Protein AF-A0A7X5L625-F1 (afdb_monomer)

pLDDT: mean 70.76, std 24.39, range [25.53, 98.31]

Sequence (218 aa):
MNIEIVLAYEHTQEINALFSEYTNMLITNDSSFQNYLDIQHYEEEINHLEEKYGMPSGRLYLAYYNGEIAGCIGLKNMDKKNCEMKRLYVRPQFRGKNIGKLLIQKIITDAKEIGYSYMLLDTLPFLEKAIHIYKQFGFYTIDCYNNSPMSTSRDKRLLVSEKNNSRLFSAESPVYSYIPVEVHDFFYKGMHQVIKRGIIPAFYNGPQACEGGYSGFL

Structure (mmCIF, N/CA/C/O backbone):
data_AF-A0A7X5L625-F1
#
_entry.id   AF-A0A7X5L625-F1
#
loop_
_atom_site.group_PDB
_atom_site.id
_atom_site.type_symbol
_atom_site.label_atom_id
_atom_site.label_alt_id
_atom_site.label_comp_id
_atom_site.label_asym_id
_atom_site.label_entity_id
_atom_site.label_seq_id
_atom_site.pdbx_PDB_ins_code
_atom_site.Cartn_x
_atom_site.Cartn_y
_atom_site.Cartn_z
_atom_site.occupancy
_atom_site.B_iso_or_equiv
_atom_site.auth_seq_id
_atom_site.auth_comp_id
_atom_site.auth_asym_id
_atom_site.auth_atom_id
_atom_site.pdbx_PDB_model_num
ATOM 1 N N . MET A 1 1 ? -18.795 -13.586 8.139 1.00 71.94 1 MET A N 1
ATOM 2 C CA . MET A 1 1 ? -17.882 -12.421 8.180 1.00 71.94 1 MET A CA 1
ATOM 3 C C . MET A 1 1 ? -17.586 -12.063 6.741 1.00 71.94 1 MET A C 1
ATOM 5 O O . MET A 1 1 ? -17.123 -12.944 6.026 1.00 71.94 1 MET A O 1
ATOM 9 N N . ASN A 1 2 ? -17.932 -10.850 6.313 1.00 91.50 2 ASN A N 1
ATOM 10 C CA . ASN A 1 2 ? -17.764 -10.415 4.927 1.00 91.50 2 ASN A CA 1
ATOM 11 C C . ASN A 1 2 ? -16.582 -9.445 4.835 1.00 91.50 2 ASN A C 1
ATOM 13 O O . ASN A 1 2 ? -16.530 -8.485 5.605 1.00 91.50 2 ASN A O 1
ATOM 17 N N . ILE A 1 3 ? -15.640 -9.718 3.933 1.00 96.12 3 ILE A N 1
ATOM 18 C CA . ILE A 1 3 ? -14.553 -8.799 3.591 1.00 96.12 3 ILE A CA 1
ATOM 19 C C . ILE A 1 3 ? -14.726 -8.441 2.126 1.00 96.12 3 ILE A C 1
ATOM 21 O O . ILE A 1 3 ? -14.752 -9.330 1.278 1.00 96.12 3 ILE A O 1
ATOM 25 N N . GLU A 1 4 ? -14.804 -7.150 1.850 1.00 97.50 4 GLU A N 1
ATOM 26 C CA . GLU A 1 4 ? -14.931 -6.615 0.502 1.00 97.50 4 GLU A CA 1
ATOM 27 C C . GLU A 1 4 ? -13.706 -5.763 0.186 1.00 97.50 4 GLU A C 1
ATOM 29 O O . GLU A 1 4 ? -13.220 -5.039 1.054 1.00 97.50 4 GLU A O 1
ATOM 34 N N . ILE A 1 5 ? -13.178 -5.878 -1.033 1.00 97.81 5 ILE A N 1
ATOM 35 C CA . ILE A 1 5 ? -12.054 -5.068 -1.507 1.00 97.81 5 ILE A CA 1
ATOM 36 C C . ILE A 1 5 ? -12.499 -4.340 -2.770 1.00 97.81 5 ILE A C 1
ATOM 38 O O . ILE A 1 5 ? -12.857 -4.989 -3.751 1.00 97.81 5 ILE A O 1
ATOM 42 N N . VAL A 1 6 ? -12.443 -3.010 -2.747 1.00 97.25 6 VAL A N 1
ATOM 43 C CA . VAL A 1 6 ? -12.917 -2.138 -3.835 1.00 97.25 6 VAL A CA 1
ATOM 44 C C . VAL A 1 6 ? -11.856 -1.109 -4.210 1.00 97.25 6 VAL A C 1
ATOM 46 O O . VAL A 1 6 ? -10.997 -0.770 -3.392 1.00 97.25 6 VAL A O 1
ATOM 49 N N . LEU A 1 7 ? -11.898 -0.622 -5.451 1.00 95.62 7 LEU A N 1
ATOM 50 C CA . LEU A 1 7 ? -11.040 0.480 -5.886 1.00 95.62 7 LEU A CA 1
ATOM 51 C C . LEU A 1 7 ? -11.407 1.761 -5.133 1.00 95.62 7 LEU A C 1
ATOM 53 O O . LEU A 1 7 ? -12.580 2.052 -4.928 1.00 95.62 7 LEU A O 1
ATOM 57 N N . ALA A 1 8 ? -10.398 2.530 -4.738 1.00 92.94 8 ALA A N 1
ATOM 58 C CA . ALA A 1 8 ? -10.575 3.686 -3.863 1.00 92.94 8 ALA A CA 1
ATOM 59 C C . ALA A 1 8 ? -10.909 5.003 -4.593 1.00 92.94 8 ALA A C 1
ATOM 61 O O . ALA A 1 8 ? -11.076 6.017 -3.924 1.00 92.94 8 ALA A O 1
ATOM 62 N N . TYR A 1 9 ? -10.957 5.019 -5.931 1.00 87.62 9 TYR A N 1
ATOM 63 C CA . TYR A 1 9 ? -11.000 6.260 -6.726 1.00 87.62 9 TYR A CA 1
ATOM 64 C C . TYR A 1 9 ? -12.262 7.105 -6.475 1.00 87.62 9 TYR A C 1
ATOM 66 O O . TYR A 1 9 ? -12.175 8.321 -6.390 1.00 87.62 9 TYR A O 1
ATOM 74 N N . GLU A 1 10 ? -13.402 6.460 -6.217 1.00 88.75 10 GLU A N 1
ATOM 75 C CA . GLU A 1 10 ? -14.664 7.134 -5.85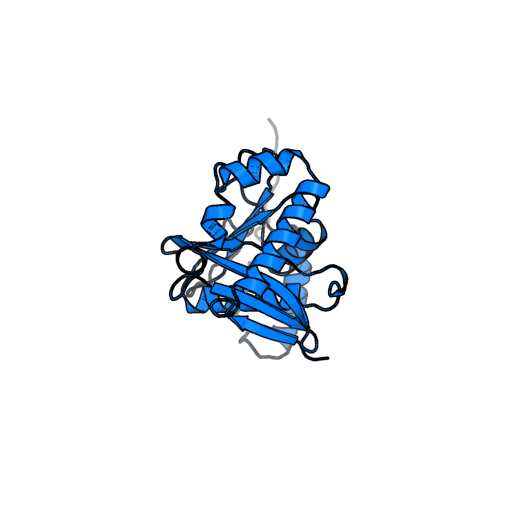8 1.00 88.75 10 GLU A CA 1
ATOM 76 C C . GLU A 1 10 ? -14.821 7.355 -4.337 1.00 88.75 10 GLU A C 1
ATOM 78 O O . GLU A 1 10 ? -15.849 7.837 -3.863 1.00 88.75 10 GLU A O 1
ATOM 83 N N . HIS A 1 11 ? -13.808 6.987 -3.546 1.00 90.69 11 HIS A N 1
ATOM 84 C CA . HIS A 1 11 ? -13.856 6.911 -2.083 1.00 90.69 11 HIS A CA 1
ATOM 85 C C . HIS A 1 11 ? -12.814 7.830 -1.420 1.00 90.69 11 HIS A C 1
ATOM 87 O O . HIS A 1 11 ? -12.173 7.479 -0.424 1.00 90.69 11 HIS A O 1
ATOM 93 N N . THR A 1 12 ? -12.630 9.035 -1.967 1.00 86.12 12 THR A N 1
ATOM 94 C CA . THR A 1 12 ? -11.549 9.963 -1.586 1.00 86.12 12 THR A CA 1
ATOM 95 C C . THR A 1 12 ? -11.566 10.351 -0.102 1.00 86.12 12 THR A C 1
ATOM 97 O O . THR A 1 12 ? -10.523 10.426 0.541 1.00 86.12 12 THR A O 1
ATOM 100 N N . GLN A 1 13 ? -12.743 10.550 0.497 1.00 89.06 13 GLN A N 1
ATOM 101 C CA . GLN A 1 13 ? -12.840 10.893 1.926 1.00 89.06 13 GLN A CA 1
ATOM 102 C C . GLN A 1 13 ? -12.340 9.757 2.829 1.00 89.06 13 GLN A C 1
ATOM 104 O O . GLN A 1 13 ? -11.637 9.976 3.815 1.00 89.06 13 GLN A O 1
ATOM 109 N N . GLU A 1 14 ? -12.687 8.530 2.463 1.00 93.69 14 GLU A N 1
ATOM 110 C CA . GLU A 1 14 ? -12.379 7.311 3.194 1.00 93.69 14 GLU A CA 1
ATOM 111 C C . GLU A 1 14 ? -10.893 6.954 3.126 1.00 93.69 14 GLU A C 1
ATOM 113 O O . GLU A 1 14 ? -10.269 6.652 4.149 1.00 93.69 14 GLU A O 1
ATOM 118 N N . ILE A 1 15 ? -10.298 7.050 1.936 1.00 90.94 15 ILE A N 1
ATOM 119 C CA . ILE A 1 15 ? -8.860 6.836 1.773 1.00 90.94 15 ILE A CA 1
ATOM 120 C C . ILE A 1 15 ? -8.047 7.923 2.487 1.00 90.94 15 ILE A C 1
ATOM 122 O O . ILE A 1 15 ? -7.071 7.593 3.160 1.00 90.94 15 ILE A O 1
ATOM 126 N N . ASN A 1 16 ? -8.491 9.185 2.452 1.00 87.88 16 ASN A N 1
ATOM 127 C CA . ASN A 1 16 ? -7.832 10.288 3.159 1.00 87.88 16 ASN A CA 1
ATOM 128 C C . ASN A 1 16 ? -7.848 10.091 4.675 1.00 87.88 16 ASN A C 1
ATOM 130 O O . ASN A 1 16 ? -6.844 10.360 5.342 1.00 87.88 16 ASN A O 1
ATOM 134 N N . ALA A 1 17 ? -8.947 9.565 5.223 1.00 91.31 17 ALA A N 1
ATOM 135 C CA . ALA A 1 17 ? -9.023 9.205 6.634 1.00 91.31 17 ALA A CA 1
ATOM 136 C C . ALA A 1 17 ? -8.004 8.107 6.985 1.00 91.31 17 ALA A C 1
ATOM 138 O O . ALA A 1 17 ? -7.218 8.274 7.918 1.00 91.31 17 ALA A O 1
ATOM 139 N N . LEU A 1 18 ? -7.947 7.018 6.208 1.00 92.75 18 LEU A N 1
ATOM 140 C CA . LEU A 1 18 ? -6.994 5.928 6.450 1.00 92.75 18 LEU A CA 1
ATOM 141 C C . LEU A 1 18 ? -5.535 6.364 6.298 1.00 92.75 18 LEU A C 1
ATOM 143 O O . LEU A 1 18 ? -4.682 5.950 7.084 1.00 92.75 18 LEU A O 1
ATOM 147 N N . PHE A 1 19 ? -5.246 7.197 5.303 1.00 88.69 19 PHE A N 1
ATOM 148 C CA . PHE A 1 19 ? -3.923 7.766 5.086 1.00 88.69 19 PHE A CA 1
ATOM 149 C C . PHE A 1 19 ? -3.523 8.631 6.284 1.00 88.69 19 PHE A C 1
ATOM 151 O O . PHE A 1 19 ? -2.450 8.427 6.852 1.00 88.69 19 PHE A O 1
ATOM 158 N N . SER A 1 20 ? -4.404 9.530 6.729 1.00 87.88 20 SER A N 1
ATOM 159 C CA . SER A 1 20 ? -4.162 10.379 7.904 1.00 87.88 20 SER A CA 1
ATOM 160 C C . SER A 1 20 ? -3.919 9.554 9.169 1.00 87.88 20 SER A C 1
ATOM 162 O O . SER A 1 20 ? -2.961 9.804 9.897 1.00 87.88 20 SER A O 1
ATOM 164 N N . GLU A 1 21 ? -4.727 8.519 9.413 1.00 91.25 21 GLU A N 1
ATOM 165 C CA . GLU A 1 21 ? -4.536 7.598 10.540 1.00 91.25 21 GLU A CA 1
ATOM 166 C C . GLU A 1 21 ? -3.195 6.858 10.478 1.00 91.25 21 GLU A C 1
ATOM 168 O O . GLU A 1 21 ? -2.497 6.752 11.489 1.00 91.25 21 GLU A O 1
ATOM 173 N N . TYR A 1 22 ? -2.824 6.348 9.300 1.00 86.88 22 TYR A N 1
ATOM 174 C CA . TYR A 1 22 ? -1.545 5.679 9.082 1.00 86.88 22 TYR A CA 1
ATOM 175 C C . TYR A 1 22 ? -0.377 6.618 9.392 1.00 86.88 22 TYR A C 1
ATOM 177 O O . TYR A 1 22 ? 0.511 6.267 10.163 1.00 86.88 22 TYR A O 1
ATOM 185 N N . THR A 1 23 ? -0.418 7.831 8.853 1.00 83.56 23 THR A N 1
ATOM 186 C CA . THR A 1 23 ? 0.599 8.869 9.037 1.00 83.56 23 THR A CA 1
ATOM 187 C C . THR A 1 23 ? 0.742 9.271 10.504 1.00 83.56 23 THR A C 1
ATOM 189 O O . THR A 1 23 ? 1.849 9.243 11.042 1.00 83.56 23 THR A O 1
ATOM 192 N N . ASN A 1 24 ? -0.371 9.522 11.194 1.00 86.00 24 ASN A N 1
ATOM 193 C CA . ASN A 1 24 ? -0.372 9.819 12.628 1.00 86.00 24 ASN A CA 1
ATOM 194 C C . ASN A 1 24 ? 0.205 8.664 13.455 1.00 86.00 24 ASN A C 1
ATOM 196 O O . ASN A 1 24 ? 0.954 8.891 14.407 1.00 86.00 24 ASN A O 1
ATOM 200 N N . MET A 1 25 ? -0.104 7.418 13.084 1.00 86.81 25 MET A N 1
ATOM 201 C CA . MET A 1 25 ? 0.457 6.234 13.733 1.00 86.81 25 MET A CA 1
ATOM 202 C C . MET A 1 25 ? 1.977 6.161 13.556 1.00 86.81 25 MET A C 1
ATOM 204 O O . MET A 1 25 ? 2.669 5.837 14.519 1.00 86.81 25 MET A O 1
ATOM 208 N N . LEU A 1 26 ? 2.510 6.511 12.385 1.00 82.62 26 LEU A N 1
ATOM 209 C CA . LEU A 1 26 ? 3.957 6.548 12.164 1.00 82.62 26 LEU A CA 1
ATOM 210 C C . LEU A 1 26 ? 4.637 7.658 12.973 1.00 82.62 26 LEU A C 1
ATOM 212 O O . LEU A 1 26 ? 5.584 7.358 13.692 1.00 82.62 26 LEU A O 1
ATOM 216 N N . ILE A 1 27 ? 4.105 8.887 12.943 1.00 82.25 27 ILE A N 1
ATOM 217 C CA . ILE A 1 27 ? 4.636 10.028 13.717 1.00 82.25 27 ILE A CA 1
ATOM 218 C C . ILE A 1 27 ? 4.636 9.726 15.221 1.00 82.25 27 ILE A C 1
ATOM 220 O O . ILE A 1 27 ? 5.591 10.036 15.926 1.00 82.25 27 ILE A O 1
ATOM 224 N N . THR A 1 28 ? 3.572 9.091 15.722 1.00 83.75 28 THR A N 1
ATOM 225 C CA . THR A 1 28 ? 3.457 8.746 17.148 1.00 83.75 28 THR A CA 1
ATOM 226 C C . THR A 1 28 ? 4.509 7.719 17.581 1.00 83.75 28 THR A C 1
ATOM 228 O O . THR A 1 28 ? 4.942 7.740 18.730 1.00 83.75 28 THR A O 1
ATOM 231 N N . ASN A 1 29 ? 4.912 6.808 16.687 1.00 80.44 29 ASN A N 1
ATOM 232 C CA . ASN A 1 29 ? 5.941 5.807 16.987 1.00 80.44 29 ASN A CA 1
ATOM 233 C C . ASN A 1 29 ? 7.363 6.346 16.789 1.00 80.44 29 ASN A C 1
ATOM 235 O O . ASN A 1 29 ? 8.276 5.893 17.476 1.00 80.44 29 ASN A O 1
ATOM 239 N N . ASP A 1 30 ? 7.552 7.291 15.869 1.00 76.31 30 ASP A N 1
ATOM 240 C CA . ASP A 1 30 ? 8.842 7.905 15.583 1.00 76.31 30 ASP A CA 1
ATOM 241 C C . ASP A 1 30 ? 8.645 9.353 15.112 1.00 76.31 30 ASP A C 1
ATOM 243 O O . ASP A 1 30 ? 8.234 9.609 13.979 1.00 76.31 30 ASP A O 1
ATOM 247 N N . SER A 1 31 ? 8.955 10.323 15.975 1.00 71.94 31 SER A N 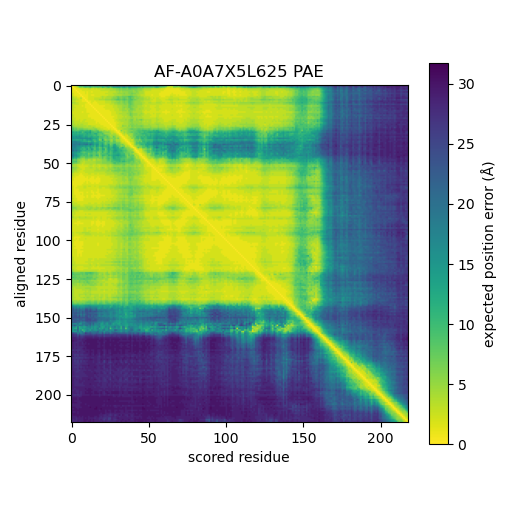1
ATOM 248 C CA . SER A 1 31 ? 8.801 11.749 15.658 1.00 71.94 31 SER A CA 1
ATOM 249 C C . SER A 1 31 ? 9.750 12.223 14.552 1.00 71.94 31 SER A C 1
ATOM 251 O O . SER A 1 31 ? 9.459 13.218 13.888 1.00 71.94 31 SER A O 1
ATOM 253 N N . SER A 1 32 ? 10.838 11.490 14.275 1.00 68.81 32 SER A N 1
ATOM 254 C CA . SER A 1 32 ? 11.711 11.775 13.128 1.00 68.81 32 SER A CA 1
ATOM 255 C C . SER A 1 32 ? 11.014 11.523 11.786 1.00 68.81 32 SER A C 1
ATOM 257 O O . SER A 1 32 ? 11.432 12.059 10.757 1.00 68.81 32 SER A O 1
ATOM 259 N N . PHE A 1 33 ? 9.899 10.783 11.800 1.00 68.38 33 PHE A N 1
ATOM 260 C CA . PHE A 1 33 ? 9.078 10.513 10.627 1.00 68.38 33 PHE A CA 1
ATOM 261 C C . PHE A 1 33 ? 8.329 11.750 10.117 1.00 68.38 33 PHE A C 1
ATOM 263 O O . PHE A 1 33 ? 7.957 11.791 8.946 1.00 68.38 33 PHE A O 1
ATOM 270 N N . GLN A 1 34 ? 8.154 12.781 10.949 1.00 65.25 34 GLN A N 1
ATOM 271 C CA . GLN A 1 34 ? 7.552 14.043 10.517 1.00 65.25 34 GLN A CA 1
ATOM 272 C C . GLN A 1 34 ? 8.361 14.672 9.370 1.00 65.25 34 GLN A C 1
ATOM 274 O O . GLN A 1 34 ? 7.813 14.954 8.310 1.00 65.25 34 GLN A O 1
ATOM 279 N N . ASN A 1 35 ? 9.689 14.707 9.506 1.00 60.66 35 ASN A N 1
ATOM 280 C CA . ASN A 1 35 ? 10.583 15.193 8.452 1.00 60.66 35 ASN A CA 1
ATOM 281 C C . ASN A 1 35 ? 10.545 14.314 7.186 1.00 60.66 35 ASN A C 1
ATOM 283 O O . ASN A 1 35 ? 10.734 14.810 6.080 1.00 60.66 35 ASN A O 1
ATOM 287 N N . TYR A 1 36 ? 10.305 13.004 7.322 1.00 63.16 36 TYR A N 1
ATOM 288 C CA . TYR A 1 36 ? 10.195 12.092 6.176 1.00 63.16 36 TYR A CA 1
ATOM 289 C C . TYR A 1 36 ? 8.920 12.344 5.358 1.00 63.16 36 TYR A C 1
ATOM 291 O O . TYR A 1 36 ? 8.942 12.267 4.130 1.00 63.16 36 TYR A O 1
ATOM 299 N N . LEU A 1 37 ? 7.813 12.657 6.034 1.00 63.44 37 LEU A N 1
ATOM 300 C CA . LEU A 1 37 ? 6.532 12.965 5.397 1.00 63.44 37 LEU A CA 1
ATOM 301 C C . LEU A 1 37 ? 6.570 14.286 4.631 1.00 63.44 37 LEU A C 1
ATOM 303 O O . LEU A 1 37 ? 6.045 14.344 3.517 1.00 63.44 37 LEU A O 1
ATOM 307 N N . ASP A 1 38 ? 7.248 15.287 5.190 1.00 58.41 38 ASP A N 1
ATOM 308 C CA . ASP A 1 38 ? 7.443 16.589 4.549 1.00 58.41 38 ASP A CA 1
ATOM 309 C C . ASP A 1 38 ? 8.257 16.450 3.249 1.00 58.41 38 ASP A C 1
ATOM 311 O O . ASP A 1 38 ? 7.919 17.046 2.230 1.00 58.41 38 ASP A O 1
ATOM 315 N N . ILE A 1 39 ? 9.272 15.575 3.234 1.00 54.12 39 ILE A N 1
ATOM 316 C CA . ILE A 1 39 ? 10.097 15.284 2.044 1.00 54.12 39 ILE A CA 1
ATOM 317 C C . ILE A 1 39 ? 9.318 14.501 0.969 1.00 54.12 39 ILE A C 1
ATOM 319 O O . ILE A 1 39 ? 9.639 14.575 -0.216 1.00 54.12 39 ILE A O 1
ATOM 323 N N . GLN A 1 40 ? 8.290 13.742 1.353 1.00 56.28 40 GLN A N 1
ATOM 324 C CA . GLN A 1 40 ? 7.476 12.941 0.430 1.00 56.28 40 GLN A CA 1
ATOM 325 C C . GLN A 1 40 ? 6.269 13.702 -0.147 1.00 56.28 40 GLN A C 1
ATOM 327 O O . GLN A 1 40 ? 5.453 13.073 -0.825 1.00 56.28 40 GLN A O 1
ATOM 332 N N . HIS A 1 41 ? 6.152 15.019 0.097 1.00 61.81 41 HIS A N 1
ATOM 333 C CA . HIS A 1 41 ? 5.057 15.874 -0.394 1.00 61.81 41 HIS A CA 1
ATOM 334 C C . HIS A 1 41 ? 3.672 15.248 -0.147 1.00 61.81 41 HIS A C 1
ATOM 336 O O . HIS A 1 41 ? 2.829 15.123 -1.036 1.00 61.81 41 HIS A O 1
ATOM 342 N N . TYR A 1 42 ? 3.450 14.780 1.082 1.00 62.62 42 TYR A N 1
ATOM 343 C CA . TYR A 1 42 ? 2.294 13.960 1.443 1.00 62.62 42 TYR A CA 1
ATOM 344 C C . TYR A 1 42 ? 0.930 14.628 1.178 1.00 62.62 42 TYR A C 1
ATOM 346 O O . TYR A 1 42 ? -0.008 13.957 0.745 1.00 62.62 42 TYR A O 1
ATOM 354 N N . GLU A 1 43 ? 0.820 15.941 1.395 1.00 58.72 43 GLU A N 1
ATOM 355 C CA . GLU A 1 43 ? -0.405 16.694 1.092 1.00 58.72 43 GLU A CA 1
ATOM 356 C C . GLU A 1 43 ? -0.707 16.732 -0.415 1.00 58.72 43 GLU A C 1
ATOM 358 O O . GLU A 1 43 ? -1.864 16.623 -0.818 1.00 58.72 43 GLU A O 1
ATOM 363 N N . GLU A 1 44 ? 0.319 16.803 -1.267 1.00 61.16 44 GLU A N 1
ATOM 364 C CA . GLU A 1 44 ? 0.155 16.772 -2.726 1.00 61.16 44 GLU A CA 1
ATOM 365 C C . GLU A 1 44 ? -0.228 15.370 -3.229 1.00 61.16 44 GLU A C 1
ATOM 367 O O . GLU A 1 44 ? -1.019 15.250 -4.168 1.00 61.16 44 GLU A O 1
ATOM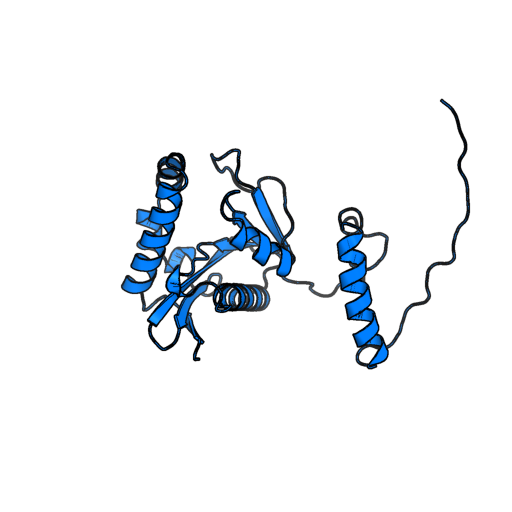 372 N N . GLU A 1 45 ? 0.265 14.310 -2.571 1.00 65.12 45 GLU A N 1
ATOM 373 C CA . GLU A 1 45 ? -0.077 12.911 -2.874 1.00 65.12 45 GLU A CA 1
ATOM 374 C C . GLU A 1 45 ? -1.568 12.612 -2.667 1.00 65.12 45 GLU A C 1
ATOM 376 O O . GLU A 1 45 ? -2.160 11.880 -3.459 1.00 65.12 45 GLU A O 1
ATOM 381 N N . ILE A 1 46 ? -2.176 13.175 -1.621 1.00 64.81 46 ILE A N 1
ATOM 382 C CA . ILE A 1 46 ? -3.608 13.012 -1.330 1.00 64.81 46 ILE A CA 1
ATOM 383 C C . ILE A 1 46 ? -4.480 13.653 -2.419 1.00 64.81 46 ILE A C 1
ATOM 385 O O . ILE A 1 46 ? -5.543 13.130 -2.750 1.00 64.81 46 ILE A O 1
ATOM 389 N N . ASN A 1 47 ? -4.023 14.756 -3.010 1.00 66.50 47 ASN A N 1
ATOM 390 C CA . ASN A 1 47 ? -4.792 15.480 -4.020 1.00 66.50 47 ASN A CA 1
ATOM 391 C C . ASN A 1 47 ? -4.718 14.836 -5.417 1.00 66.50 47 ASN A C 1
ATOM 393 O O . ASN A 1 47 ? -5.585 15.097 -6.245 1.00 66.50 47 ASN A O 1
ATOM 397 N N . HIS A 1 48 ? -3.735 13.961 -5.666 1.00 75.44 48 HIS A N 1
ATOM 398 C CA . HIS A 1 48 ? -3.482 13.349 -6.979 1.00 75.44 48 HIS A CA 1
ATOM 399 C C . HIS A 1 48 ? -3.328 11.821 -6.885 1.00 75.44 48 HIS A C 1
ATOM 401 O O . HIS A 1 48 ? -2.424 11.214 -7.470 1.00 75.44 48 HIS A O 1
ATOM 407 N N . LEU A 1 49 ? -4.225 11.168 -6.136 1.00 79.75 49 LEU A N 1
ATOM 408 C CA . LEU A 1 49 ? -4.205 9.712 -5.943 1.00 79.75 49 LEU A CA 1
ATOM 409 C C . LEU A 1 49 ? -4.256 8.941 -7.268 1.00 79.75 49 LEU A C 1
ATOM 411 O O . LEU A 1 49 ? -3.584 7.919 -7.401 1.00 79.75 49 LEU A O 1
ATOM 415 N N . GLU A 1 50 ? -5.012 9.429 -8.251 1.00 79.69 50 GLU A N 1
ATOM 416 C CA . GLU A 1 50 ? -5.094 8.816 -9.581 1.00 79.69 50 GLU A CA 1
ATOM 417 C C . GLU A 1 50 ? -3.794 8.948 -10.378 1.00 79.69 50 GLU A C 1
ATOM 419 O O . GLU A 1 50 ? -3.427 8.038 -11.112 1.00 79.69 50 GLU A O 1
ATOM 424 N N . GLU A 1 51 ? -3.023 10.014 -10.198 1.00 82.62 51 GLU A N 1
ATOM 425 C CA . GLU A 1 51 ? -1.739 10.142 -10.894 1.00 82.62 51 GLU A CA 1
ATOM 426 C C . GLU A 1 51 ? -0.712 9.146 -10.345 1.00 82.62 51 GLU A C 1
ATOM 428 O O . GLU A 1 51 ? 0.074 8.557 -11.091 1.00 82.62 51 GLU A O 1
ATOM 433 N N . LYS A 1 52 ? -0.738 8.911 -9.027 1.00 84.00 52 LYS A N 1
ATOM 434 C CA . LYS A 1 52 ? 0.231 8.038 -8.347 1.00 84.00 52 LYS A CA 1
ATOM 435 C C . LYS A 1 52 ? -0.173 6.561 -8.363 1.00 84.00 52 LYS A C 1
ATOM 437 O O . LYS A 1 52 ? 0.689 5.689 -8.495 1.00 84.00 52 LYS A O 1
ATOM 442 N N . TYR A 1 53 ? -1.465 6.276 -8.220 1.00 91.06 53 TYR A N 1
ATOM 443 C CA . TYR A 1 53 ? -2.024 4.931 -8.042 1.00 91.06 53 TYR A CA 1
ATOM 444 C C . TYR A 1 53 ? -3.116 4.584 -9.065 1.00 91.06 53 TYR A C 1
ATOM 446 O O . TYR A 1 53 ? -3.793 3.562 -8.918 1.00 91.06 53 TYR A O 1
ATOM 454 N N . GLY A 1 54 ? -3.339 5.416 -10.079 1.00 89.81 54 GLY A N 1
ATOM 455 C CA . GLY A 1 54 ? -4.409 5.220 -11.052 1.00 89.81 54 GLY A CA 1
ATOM 456 C C . GLY A 1 54 ? -4.125 4.134 -12.076 1.00 89.81 54 GLY A C 1
ATOM 457 O O . GLY A 1 54 ? -2.989 3.732 -12.343 1.00 89.81 54 GLY A O 1
ATOM 458 N N . MET A 1 55 ? -5.206 3.656 -12.675 1.00 92.19 55 MET A N 1
ATOM 459 C CA . MET A 1 55 ? -5.162 2.738 -13.804 1.00 92.19 55 MET A CA 1
ATOM 460 C C . MET A 1 55 ? -4.570 3.431 -15.052 1.00 92.19 55 MET A C 1
ATOM 462 O O . MET A 1 55 ? -4.697 4.643 -15.192 1.00 92.19 55 MET A O 1
ATOM 466 N N . PRO A 1 56 ? -3.937 2.688 -15.983 1.00 93.81 56 PRO A N 1
ATOM 467 C CA . PRO A 1 56 ? -3.839 1.226 -16.033 1.00 93.81 56 PRO A CA 1
ATOM 468 C C . PRO A 1 56 ? -2.701 0.634 -15.189 1.00 93.81 56 PRO A C 1
ATOM 470 O O . PRO A 1 56 ? -2.753 -0.554 -14.870 1.00 93.81 56 PRO A O 1
ATOM 473 N N . SER A 1 57 ? -1.702 1.434 -14.812 1.00 93.62 57 SER A N 1
ATOM 474 C CA . SER A 1 57 ? -0.429 0.962 -14.243 1.00 93.62 57 SER A CA 1
ATOM 475 C C . SER A 1 57 ? -0.368 0.911 -12.712 1.00 93.62 57 SER A C 1
ATOM 477 O O . SER A 1 57 ? 0.479 0.225 -12.157 1.00 93.62 57 SER A O 1
ATOM 479 N N . GLY A 1 58 ? -1.244 1.625 -12.012 1.00 95.00 58 GLY A N 1
ATOM 480 C CA . GLY A 1 58 ? -1.341 1.644 -10.552 1.00 95.00 58 GLY A CA 1
ATOM 481 C C . GLY A 1 58 ? -2.632 1.006 -10.048 1.00 95.00 58 GLY A C 1
ATOM 482 O O . GLY A 1 58 ? -3.545 0.723 -10.827 1.00 95.00 58 GLY A O 1
ATOM 483 N N . ARG A 1 59 ? -2.721 0.772 -8.737 1.00 96.44 59 ARG A N 1
ATOM 484 C CA . ARG A 1 59 ? -3.969 0.402 -8.049 1.00 96.44 59 ARG A CA 1
ATOM 485 C C . ARG A 1 59 ? -4.036 1.060 -6.680 1.00 96.44 59 ARG A C 1
ATOM 487 O O . ARG A 1 59 ? -3.022 1.140 -5.992 1.00 96.44 59 ARG A O 1
ATOM 494 N N . LEU A 1 60 ? -5.234 1.434 -6.245 1.00 95.88 60 LEU A N 1
ATOM 495 C CA . LEU A 1 60 ? -5.501 1.835 -4.867 1.00 95.88 60 LEU A CA 1
ATOM 496 C C . LEU A 1 60 ? -6.757 1.127 -4.381 1.00 95.88 60 LEU A C 1
ATOM 498 O O . LEU A 1 60 ? -7.807 1.232 -5.013 1.00 95.88 60 LEU A O 1
ATOM 502 N N . TYR A 1 61 ? -6.636 0.394 -3.279 1.00 97.69 61 TYR A N 1
ATOM 503 C CA . TYR A 1 61 ? -7.710 -0.436 -2.750 1.00 97.69 61 TYR A CA 1
ATOM 504 C C . TYR A 1 61 ? -8.099 -0.032 -1.336 1.00 97.69 61 TYR A C 1
ATOM 506 O O . TYR A 1 61 ? -7.235 0.251 -0.502 1.00 97.69 61 TYR A O 1
ATOM 514 N N . LEU A 1 62 ? -9.400 -0.113 -1.068 1.00 98.06 62 LEU A N 1
ATOM 515 C CA . LEU A 1 62 ? -9.999 -0.124 0.260 1.00 98.06 62 LEU A CA 1
ATOM 516 C C . LEU A 1 62 ? -10.458 -1.538 0.604 1.00 98.06 62 LEU A C 1
ATOM 518 O O . LEU A 1 62 ? -10.916 -2.276 -0.265 1.00 98.06 62 LEU A O 1
ATOM 522 N N . ALA A 1 63 ? -10.352 -1.903 1.878 1.00 98.31 63 ALA A N 1
ATOM 523 C CA . ALA A 1 63 ? -10.980 -3.088 2.440 1.00 98.31 63 ALA A CA 1
ATOM 524 C C . ALA A 1 63 ? -12.088 -2.684 3.411 1.00 98.31 63 ALA A C 1
ATOM 526 O O . ALA A 1 63 ? -11.834 -1.923 4.347 1.00 98.31 63 ALA A O 1
ATOM 527 N N . TYR A 1 64 ? -13.263 -3.283 3.251 1.00 98.19 64 TYR A N 1
ATOM 528 C CA . TYR A 1 64 ? -14.368 -3.210 4.198 1.00 98.19 64 TYR A CA 1
ATOM 529 C C . TYR A 1 64 ? -14.501 -4.530 4.943 1.00 98.19 64 TYR A C 1
ATOM 531 O O . TYR A 1 64 ? -14.340 -5.607 4.370 1.00 98.19 64 TYR A O 1
ATOM 539 N N . TYR A 1 65 ? -14.816 -4.455 6.230 1.00 97.12 65 TYR A N 1
ATOM 540 C CA . TYR A 1 65 ? -15.136 -5.601 7.066 1.00 97.12 65 TYR A CA 1
ATOM 541 C C . TYR A 1 65 ? -16.545 -5.415 7.627 1.00 97.12 65 TYR A C 1
ATOM 543 O O . TYR A 1 65 ? -16.783 -4.510 8.419 1.00 97.12 65 TYR A O 1
ATOM 551 N N . ASN A 1 66 ? -17.484 -6.270 7.210 1.00 96.00 66 ASN A N 1
ATOM 552 C CA . ASN A 1 66 ? -18.911 -6.153 7.538 1.00 96.00 66 ASN A CA 1
ATOM 553 C C . ASN A 1 66 ? -19.495 -4.744 7.261 1.00 96.00 66 ASN A C 1
ATOM 555 O O . ASN A 1 66 ? -20.308 -4.254 8.038 1.00 96.00 66 ASN A O 1
ATOM 559 N N . GLY A 1 67 ? -19.075 -4.100 6.166 1.00 95.62 67 GLY A N 1
ATOM 560 C CA . GLY A 1 67 ? -19.539 -2.763 5.770 1.00 95.62 67 GLY A CA 1
ATOM 561 C C . GLY A 1 67 ? -18.779 -1.593 6.404 1.00 95.62 67 GLY A C 1
ATOM 562 O O . GLY A 1 67 ? -18.996 -0.454 6.010 1.00 95.62 67 GLY A O 1
ATOM 563 N N . GLU A 1 68 ? -17.855 -1.843 7.334 1.00 96.75 68 GLU A N 1
ATOM 564 C CA . GLU A 1 68 ? -17.014 -0.798 7.928 1.00 96.75 68 GLU A CA 1
ATOM 565 C C . GLU A 1 68 ? -15.642 -0.734 7.256 1.00 96.75 68 GLU A C 1
ATOM 567 O O . GLU A 1 68 ? -14.993 -1.764 7.052 1.00 96.75 68 GLU A O 1
ATOM 572 N N . ILE A 1 69 ? -15.160 0.475 6.959 1.00 97.75 69 ILE A N 1
ATOM 573 C CA . ILE A 1 69 ? -13.835 0.669 6.369 1.00 97.75 69 ILE A CA 1
ATOM 574 C C . ILE A 1 69 ? -12.720 0.230 7.323 1.00 97.75 69 ILE A C 1
ATOM 576 O O . ILE A 1 69 ? -12.556 0.746 8.437 1.00 97.75 69 ILE A O 1
ATOM 580 N N . ALA A 1 70 ? -11.935 -0.739 6.859 1.00 97.94 70 ALA A N 1
ATOM 581 C CA . ALA A 1 70 ? -11.002 -1.494 7.678 1.00 97.94 70 ALA A CA 1
ATOM 582 C C . ALA A 1 70 ? -9.530 -1.272 7.327 1.00 97.94 70 ALA A C 1
ATOM 584 O O . ALA A 1 70 ? -8.672 -1.403 8.207 1.00 97.94 70 ALA A O 1
ATOM 585 N N . GLY A 1 71 ? -9.211 -0.949 6.075 1.00 97.69 71 GLY A N 1
ATOM 586 C CA . GLY A 1 71 ? -7.829 -0.748 5.655 1.00 97.69 71 GLY A CA 1
ATOM 587 C C . GLY A 1 71 ? -7.673 -0.396 4.184 1.00 97.69 71 GLY A C 1
ATOM 588 O O . GLY A 1 71 ? -8.653 -0.331 3.448 1.00 97.69 71 GLY A O 1
ATOM 589 N N . CYS A 1 72 ? -6.430 -0.183 3.769 1.00 97.25 72 CYS A N 1
ATOM 590 C CA . CYS A 1 72 ? -6.073 0.171 2.402 1.00 97.25 72 CYS A CA 1
ATOM 591 C C . CYS A 1 72 ? -4.720 -0.412 1.989 1.00 97.25 72 CYS A C 1
ATOM 593 O O . CYS A 1 72 ? -3.927 -0.850 2.830 1.00 97.25 72 CYS A O 1
ATOM 595 N N . ILE A 1 73 ? -4.461 -0.400 0.683 1.00 96.75 73 ILE A N 1
ATOM 596 C CA . ILE A 1 73 ? -3.154 -0.696 0.090 1.00 96.75 73 ILE A CA 1
ATOM 597 C C . ILE A 1 73 ? -3.032 -0.017 -1.281 1.00 96.75 73 ILE A C 1
ATOM 599 O O . ILE A 1 73 ? -4.017 0.074 -2.017 1.00 96.75 73 ILE A O 1
ATOM 603 N N . GLY A 1 74 ? -1.828 0.431 -1.633 1.00 94.94 74 GLY A N 1
ATOM 604 C CA . GLY A 1 74 ? -1.506 1.024 -2.928 1.00 94.94 74 GLY A CA 1
ATOM 605 C C . GLY A 1 74 ? -0.456 0.227 -3.703 1.00 94.94 74 GLY A C 1
ATOM 606 O O . GLY A 1 74 ? 0.466 -0.351 -3.125 1.00 94.94 74 GLY A O 1
ATOM 607 N N . LEU A 1 75 ? -0.589 0.242 -5.026 1.00 95.38 75 LEU A N 1
ATOM 608 C CA . LEU A 1 75 ? 0.390 -0.197 -6.014 1.00 95.38 75 LEU A CA 1
ATOM 609 C C . LEU A 1 75 ? 0.735 1.010 -6.883 1.00 95.38 75 LEU A C 1
ATOM 611 O O . LEU A 1 75 ? -0.126 1.539 -7.589 1.00 95.38 75 LEU A O 1
ATOM 615 N N . LYS A 1 76 ? 1.996 1.429 -6.837 1.00 93.12 76 LYS A N 1
ATOM 616 C CA . LYS A 1 76 ? 2.532 2.541 -7.621 1.00 93.12 76 LYS A CA 1
ATOM 617 C C . LYS A 1 76 ? 3.423 2.006 -8.742 1.00 93.12 76 LYS A C 1
ATOM 619 O O . LYS A 1 76 ? 4.256 1.127 -8.519 1.00 93.12 76 LYS A O 1
ATOM 624 N N . ASN A 1 77 ? 3.280 2.563 -9.938 1.00 93.50 77 ASN A N 1
ATOM 625 C CA . ASN A 1 77 ? 4.200 2.303 -11.041 1.00 93.50 77 ASN A CA 1
ATOM 626 C C . ASN A 1 77 ? 5.576 2.935 -10.756 1.00 93.50 77 ASN A C 1
ATOM 628 O O . ASN A 1 77 ? 5.638 4.110 -10.394 1.00 93.50 77 ASN A O 1
ATOM 632 N N . MET A 1 78 ? 6.669 2.191 -10.946 1.00 88.62 78 MET A N 1
ATOM 633 C CA . MET A 1 78 ? 8.025 2.760 -10.912 1.00 88.62 78 MET A CA 1
ATOM 634 C C . MET A 1 78 ? 8.621 2.851 -12.315 1.00 88.62 78 MET A C 1
ATOM 636 O O . MET A 1 78 ? 9.111 3.901 -12.718 1.00 88.62 78 MET A O 1
ATOM 640 N N . ASP A 1 79 ? 8.564 1.751 -13.063 1.00 91.00 79 ASP A N 1
ATOM 641 C CA . ASP A 1 79 ? 9.020 1.666 -14.446 1.00 91.00 79 ASP A CA 1
ATOM 642 C C . ASP A 1 79 ? 8.339 0.488 -15.165 1.00 91.00 79 ASP A C 1
ATOM 644 O O . ASP A 1 79 ? 7.442 -0.156 -14.635 1.00 91.00 79 ASP A O 1
ATOM 648 N N . LYS A 1 80 ? 8.776 0.156 -16.384 1.00 88.56 80 LYS A N 1
ATOM 649 C CA . LYS A 1 80 ? 8.171 -0.914 -17.200 1.00 88.56 80 LYS A CA 1
ATOM 650 C C . LYS A 1 80 ? 8.187 -2.313 -16.560 1.00 88.56 80 LYS A C 1
ATOM 652 O O . LYS A 1 80 ? 7.456 -3.183 -17.023 1.00 88.56 80 LYS A O 1
ATOM 657 N N . LYS A 1 81 ? 9.058 -2.576 -15.585 1.00 90.12 81 LYS A N 1
ATOM 658 C CA . LYS A 1 81 ? 9.252 -3.890 -14.947 1.00 90.12 81 LYS A CA 1
ATOM 659 C C . LYS A 1 81 ? 8.994 -3.869 -13.444 1.00 90.12 81 LYS A C 1
ATOM 661 O O . LYS A 1 81 ? 8.726 -4.935 -12.885 1.00 90.12 81 LYS A O 1
ATOM 666 N N . ASN A 1 82 ? 9.083 -2.709 -12.806 1.00 89.88 82 ASN A N 1
ATOM 667 C CA . ASN A 1 82 ? 9.018 -2.567 -11.360 1.00 89.88 82 ASN A CA 1
ATOM 668 C C . ASN A 1 82 ? 7.771 -1.785 -10.931 1.00 89.88 82 ASN A C 1
ATOM 670 O O . ASN A 1 82 ? 7.451 -0.727 -11.476 1.00 89.88 82 ASN A O 1
ATOM 674 N N . CYS A 1 83 ? 7.110 -2.297 -9.899 1.00 93.69 83 CYS A N 1
ATOM 675 C CA . CYS A 1 83 ? 6.078 -1.591 -9.150 1.00 93.69 83 CYS A CA 1
ATOM 676 C C . CYS A 1 83 ? 6.454 -1.516 -7.670 1.00 93.69 83 CYS A C 1
ATOM 678 O O . CYS A 1 83 ? 7.346 -2.225 -7.202 1.00 93.69 83 CYS A O 1
ATOM 680 N N . GLU A 1 84 ? 5.757 -0.667 -6.930 1.00 92.56 84 GLU A N 1
ATOM 681 C CA . GLU A 1 84 ? 5.970 -0.458 -5.506 1.00 92.56 84 GLU A CA 1
ATOM 682 C C . GLU A 1 84 ? 4.664 -0.692 -4.740 1.00 92.56 84 GLU A C 1
ATOM 684 O O . GLU A 1 84 ? 3.640 -0.080 -5.051 1.00 92.56 84 GLU A O 1
ATOM 689 N N . MET A 1 85 ? 4.689 -1.571 -3.735 1.00 93.44 85 MET A N 1
ATOM 690 C CA . MET A 1 85 ? 3.625 -1.674 -2.737 1.00 93.44 85 MET A CA 1
ATOM 691 C C . MET A 1 85 ? 3.821 -0.554 -1.721 1.00 93.44 85 MET A C 1
ATOM 693 O O . MET A 1 85 ? 4.852 -0.492 -1.053 1.00 93.44 85 MET A O 1
ATOM 697 N N . LYS A 1 86 ? 2.809 0.296 -1.549 1.00 89.06 86 LYS A N 1
ATOM 698 C CA . LYS A 1 86 ? 2.821 1.359 -0.539 1.00 89.06 86 LYS A CA 1
ATOM 699 C C . LYS A 1 86 ? 1.527 1.381 0.261 1.00 89.06 86 LYS A C 1
ATOM 701 O O . LYS A 1 86 ? 0.523 0.783 -0.120 1.00 89.06 86 LYS A O 1
ATOM 706 N N . ARG A 1 87 ? 1.556 2.113 1.380 1.00 87.88 87 ARG A N 1
ATOM 707 C CA . ARG A 1 87 ? 0.363 2.491 2.158 1.00 87.88 87 ARG A CA 1
ATOM 708 C C . ARG A 1 87 ? -0.488 1.294 2.616 1.00 87.88 87 ARG A C 1
ATOM 710 O O . ARG A 1 87 ? -1.708 1.402 2.703 1.00 87.88 87 ARG A O 1
ATOM 717 N N . LEU A 1 88 ? 0.142 0.152 2.917 1.00 93.88 88 LEU A N 1
ATOM 718 C CA . LEU A 1 88 ? -0.560 -0.954 3.565 1.00 93.88 88 LEU A CA 1
ATOM 719 C C . LEU A 1 88 ? -0.901 -0.558 5.005 1.00 93.88 88 LEU A C 1
ATOM 721 O O . LEU A 1 88 ? -0.019 -0.460 5.859 1.00 93.88 88 LEU A O 1
ATOM 725 N N . TYR A 1 89 ? -2.190 -0.399 5.286 1.00 94.31 89 TYR A N 1
ATOM 726 C CA . TYR A 1 89 ? -2.683 -0.088 6.621 1.00 94.31 89 TYR A CA 1
ATOM 727 C C . TYR A 1 89 ? -3.981 -0.840 6.908 1.00 94.31 89 TYR A C 1
ATOM 729 O O . TYR A 1 89 ? -4.855 -0.960 6.056 1.00 94.31 89 TYR A O 1
ATOM 737 N N . VAL A 1 90 ? -4.102 -1.357 8.132 1.00 96.44 90 VAL A N 1
ATOM 738 C CA . VAL A 1 90 ? -5.333 -1.950 8.667 1.00 96.44 90 VAL A CA 1
ATOM 739 C C . VAL A 1 90 ? -5.556 -1.358 10.049 1.00 96.44 90 VAL A C 1
ATOM 741 O O . VAL A 1 90 ? -4.658 -1.433 10.911 1.00 96.44 90 VAL A O 1
ATOM 744 N N . ARG A 1 91 ? -6.748 -0.795 10.268 1.00 96.19 91 ARG A N 1
ATOM 745 C CA . ARG A 1 91 ? -7.090 -0.163 11.543 1.00 96.19 91 ARG A CA 1
ATOM 746 C C . ARG A 1 91 ? -6.975 -1.170 12.692 1.00 96.19 91 ARG A C 1
ATOM 748 O O . ARG A 1 91 ? -7.293 -2.350 12.499 1.00 96.19 91 ARG A O 1
ATOM 755 N N . PRO A 1 92 ? -6.518 -0.748 13.885 1.00 94.81 92 PRO A N 1
ATOM 756 C CA . PRO A 1 92 ? -6.240 -1.645 15.006 1.00 94.81 92 PRO A CA 1
ATOM 757 C C . PRO A 1 92 ? -7.352 -2.654 15.322 1.00 94.81 92 PRO A C 1
ATOM 759 O O . PRO A 1 92 ? -7.056 -3.839 15.483 1.00 94.81 92 PRO A O 1
ATOM 762 N N . GLN A 1 93 ? -8.613 -2.218 15.322 1.00 96.06 93 GLN A N 1
ATOM 763 C CA . GLN A 1 93 ? -9.787 -3.035 15.646 1.00 96.06 93 GLN A CA 1
ATOM 764 C C . GLN A 1 93 ? -10.074 -4.169 14.643 1.00 96.06 93 GLN A C 1
ATOM 766 O O . GLN A 1 93 ? -10.751 -5.141 14.986 1.00 96.06 93 GLN A O 1
ATOM 771 N N . PHE A 1 94 ? -9.525 -4.103 13.424 1.00 96.19 94 PHE A N 1
ATOM 772 C CA . PHE A 1 94 ? -9.698 -5.142 12.400 1.00 96.19 94 PHE A CA 1
ATOM 773 C C . PHE A 1 94 ? -8.448 -6.008 12.182 1.00 96.19 94 PHE A C 1
ATOM 775 O O . PHE A 1 94 ? -8.436 -6.902 11.327 1.00 96.19 94 PHE A O 1
ATOM 782 N N . ARG A 1 95 ? -7.380 -5.794 12.960 1.00 92.88 95 ARG A N 1
ATOM 783 C CA . ARG A 1 95 ? -6.167 -6.622 12.885 1.00 92.88 95 ARG A CA 1
ATOM 784 C C . ARG A 1 95 ? -6.450 -8.050 13.365 1.00 92.88 95 ARG A C 1
ATOM 786 O O . ARG A 1 95 ? -7.370 -8.307 14.132 1.00 92.88 95 ARG A O 1
ATOM 793 N N . GLY A 1 96 ? -5.663 -9.006 12.869 1.00 90.25 96 GLY A N 1
ATOM 794 C CA . GLY A 1 96 ? -5.866 -10.435 13.148 1.00 90.25 96 GLY A CA 1
ATOM 795 C C . GLY A 1 96 ? -6.995 -11.093 12.341 1.00 90.25 96 GLY A C 1
ATOM 796 O O . GLY A 1 96 ? -7.206 -12.291 12.471 1.00 90.25 96 GLY A O 1
ATOM 797 N N . LYS A 1 97 ? -7.682 -10.348 11.461 1.00 92.56 97 LYS A N 1
ATOM 798 C CA . LYS A 1 97 ? -8.778 -10.851 10.608 1.00 92.56 97 LYS A CA 1
ATOM 799 C C . LYS A 1 97 ? -8.353 -11.177 9.168 1.00 92.56 97 LYS A C 1
ATOM 801 O O . LYS A 1 97 ? -9.177 -11.177 8.267 1.00 92.56 97 LYS A O 1
ATOM 806 N N . ASN A 1 98 ? -7.058 -11.397 8.928 1.00 92.50 98 ASN A N 1
ATOM 807 C CA . ASN A 1 98 ? -6.454 -11.659 7.607 1.00 92.50 98 ASN A CA 1
ATOM 808 C C . ASN A 1 98 ? -6.627 -10.569 6.523 1.00 92.50 98 ASN A C 1
ATOM 810 O O . ASN A 1 98 ? -6.118 -10.752 5.421 1.00 92.50 98 ASN A O 1
ATOM 814 N N . ILE A 1 99 ? -7.225 -9.413 6.828 1.00 96.06 99 ILE A N 1
ATOM 815 C CA . ILE A 1 99 ? -7.449 -8.313 5.867 1.00 96.06 99 ILE A CA 1
ATOM 816 C C . ILE A 1 99 ? -6.153 -7.877 5.169 1.00 96.06 99 ILE A C 1
ATOM 818 O O . ILE A 1 99 ? -6.106 -7.806 3.947 1.00 96.06 99 ILE A O 1
ATOM 822 N N . GLY A 1 100 ? -5.066 -7.673 5.924 1.00 94.25 100 GLY A N 1
ATOM 823 C CA . GLY A 1 100 ? -3.776 -7.287 5.339 1.00 94.25 100 GLY A CA 1
ATOM 824 C C . GLY A 1 100 ? -3.216 -8.325 4.359 1.00 94.25 100 GLY A C 1
ATOM 825 O O . GLY A 1 100 ? -2.628 -7.957 3.349 1.00 94.25 100 GLY A O 1
ATOM 826 N N . LYS A 1 101 ? -3.451 -9.623 4.606 1.00 93.50 101 LYS A N 1
ATOM 827 C CA . LYS A 1 101 ? -3.038 -10.691 3.683 1.00 93.50 101 LYS A CA 1
ATOM 828 C C . LYS A 1 101 ? -3.851 -10.650 2.390 1.00 93.50 101 LYS A C 1
ATOM 830 O O . LYS A 1 101 ? -3.273 -10.778 1.318 1.00 93.50 101 LYS A O 1
ATOM 835 N N . LEU A 1 102 ? -5.163 -10.436 2.493 1.00 96.38 102 LEU A N 1
ATOM 836 C CA . LEU A 1 102 ? -6.046 -10.325 1.329 1.00 96.38 102 LEU A CA 1
ATOM 837 C C . LEU A 1 102 ? -5.691 -9.106 0.466 1.00 96.38 102 LEU A C 1
ATOM 839 O O . LEU A 1 102 ? -5.613 -9.229 -0.753 1.00 96.38 102 LEU A O 1
ATOM 843 N N . LEU A 1 103 ? -5.389 -7.965 1.093 1.00 97.62 103 LEU A N 1
ATOM 844 C CA . LEU A 1 103 ? -4.932 -6.755 0.402 1.00 97.62 103 LEU A CA 1
ATOM 845 C C . LEU A 1 103 ? -3.618 -6.985 -0.362 1.00 97.62 103 LEU A C 1
ATOM 847 O O . LEU A 1 103 ? -3.532 -6.666 -1.547 1.00 97.62 103 LEU A O 1
ATOM 851 N N . ILE A 1 104 ? -2.616 -7.597 0.280 1.00 95.81 104 ILE A N 1
ATOM 852 C CA . ILE A 1 104 ? -1.337 -7.931 -0.370 1.00 95.81 104 ILE A CA 1
ATOM 853 C C . ILE A 1 104 ? -1.552 -8.896 -1.540 1.00 95.81 104 ILE A C 1
ATOM 855 O O . ILE A 1 104 ? -1.038 -8.672 -2.635 1.00 95.81 104 ILE A O 1
ATOM 859 N N . GLN A 1 105 ? -2.334 -9.958 -1.331 1.00 95.50 105 GLN A N 1
ATOM 860 C CA . GLN A 1 105 ? -2.631 -10.936 -2.375 1.00 95.50 105 GLN A CA 1
ATOM 861 C C . GLN A 1 105 ? -3.309 -10.282 -3.585 1.00 95.50 105 GLN A C 1
ATOM 863 O O . GLN A 1 105 ? -2.966 -10.608 -4.727 1.00 95.50 105 GLN A O 1
ATOM 868 N N . LYS A 1 106 ? -4.233 -9.343 -3.346 1.00 96.88 106 LYS A N 1
ATOM 869 C CA . LYS A 1 106 ? -4.919 -8.607 -4.407 1.00 96.88 106 LYS A CA 1
ATOM 870 C C . LYS A 1 106 ? -3.935 -7.795 -5.247 1.00 96.88 106 LYS A C 1
ATOM 872 O O . LYS A 1 106 ? -3.907 -7.977 -6.460 1.00 96.88 106 LYS A O 1
ATOM 877 N N . ILE A 1 107 ? -3.067 -6.986 -4.637 1.00 96.44 107 ILE A N 1
ATOM 878 C CA . ILE A 1 107 ? -2.131 -6.173 -5.433 1.00 96.44 107 ILE A CA 1
ATOM 879 C C . ILE A 1 107 ? -1.033 -6.992 -6.114 1.00 96.44 107 ILE A C 1
ATOM 881 O O . ILE A 1 107 ? -0.573 -6.603 -7.181 1.00 96.44 107 ILE A O 1
ATOM 885 N N . ILE A 1 108 ? -0.613 -8.129 -5.544 1.00 94.62 108 ILE A N 1
ATOM 886 C CA . ILE A 1 108 ? 0.334 -9.036 -6.212 1.00 94.62 108 ILE A CA 1
ATOM 887 C C . ILE A 1 108 ? -0.315 -9.636 -7.462 1.00 94.62 108 ILE A C 1
ATOM 889 O O . ILE A 1 108 ? 0.348 -9.776 -8.487 1.00 94.62 108 ILE A O 1
ATOM 893 N N . THR A 1 109 ? -1.600 -9.991 -7.383 1.00 95.50 109 THR A N 1
ATOM 894 C CA . THR A 1 109 ? -2.364 -10.498 -8.533 1.00 95.50 109 THR A CA 1
ATOM 895 C C . THR A 1 109 ? -2.449 -9.434 -9.622 1.00 95.50 109 THR A C 1
ATOM 897 O O . THR A 1 109 ? -2.028 -9.684 -10.748 1.00 95.50 109 THR A O 1
ATOM 900 N N . ASP A 1 110 ? -2.855 -8.219 -9.265 1.00 95.81 110 ASP A N 1
ATOM 901 C CA . ASP A 1 110 ? -2.943 -7.111 -10.216 1.00 95.81 110 ASP A CA 1
ATOM 902 C C . ASP A 1 110 ? -1.581 -6.751 -10.819 1.00 95.81 110 ASP A C 1
ATOM 904 O O . ASP A 1 110 ? -1.481 -6.501 -12.016 1.00 95.81 110 ASP A O 1
ATOM 908 N N . ALA A 1 111 ? -0.504 -6.773 -10.030 1.00 95.12 111 ALA A N 1
ATOM 909 C CA . ALA A 1 111 ? 0.840 -6.514 -10.536 1.00 95.12 111 ALA A CA 1
ATOM 910 C C . ALA A 1 111 ? 1.258 -7.520 -11.624 1.00 95.12 111 ALA A C 1
ATOM 912 O O . ALA A 1 111 ? 1.879 -7.131 -12.617 1.00 95.12 111 ALA A O 1
ATOM 913 N N . LYS A 1 112 ? 0.884 -8.800 -11.469 1.00 92.31 112 LYS A N 1
ATOM 914 C CA . LYS A 1 112 ? 1.099 -9.837 -12.494 1.00 92.31 112 LYS A CA 1
ATOM 915 C C . LYS A 1 112 ? 0.287 -9.559 -13.752 1.00 92.31 112 LYS A C 1
ATOM 917 O O . LYS A 1 112 ? 0.831 -9.661 -14.847 1.00 92.31 112 LYS A O 1
ATOM 922 N N . GLU A 1 113 ? -0.987 -9.209 -13.593 1.00 94.69 113 GLU A N 1
ATOM 923 C CA . GLU A 1 113 ? -1.902 -8.920 -14.704 1.00 94.69 113 GLU A CA 1
ATOM 924 C C . GLU A 1 113 ? -1.466 -7.685 -15.502 1.00 94.69 113 GLU A C 1
ATOM 926 O O . GLU A 1 113 ? -1.505 -7.700 -16.730 1.00 94.69 113 GLU A O 1
ATOM 931 N N . ILE A 1 114 ? -0.977 -6.646 -14.817 1.00 94.56 114 ILE A N 1
ATOM 932 C CA . ILE A 1 114 ? -0.398 -5.447 -15.443 1.00 94.56 114 ILE A CA 1
ATOM 933 C C . ILE A 1 114 ? 0.911 -5.786 -16.184 1.00 94.56 114 ILE A C 1
ATOM 935 O O . ILE A 1 114 ? 1.248 -5.144 -17.178 1.00 94.56 114 ILE A O 1
ATOM 939 N N . GLY A 1 115 ? 1.634 -6.821 -15.743 1.00 92.81 115 GLY A N 1
ATOM 940 C CA . GLY A 1 115 ? 2.848 -7.322 -16.394 1.00 92.81 115 GLY A CA 1
ATOM 941 C C . GLY A 1 115 ? 4.160 -6.942 -15.703 1.00 92.81 115 GLY A C 1
ATOM 942 O O . GLY A 1 115 ? 5.222 -7.049 -16.324 1.00 92.81 115 GLY A O 1
ATOM 943 N N . TYR A 1 116 ? 4.116 -6.529 -14.434 1.00 93.50 116 TYR A N 1
ATOM 944 C CA . TYR A 1 116 ? 5.315 -6.238 -13.649 1.00 93.50 116 TYR A CA 1
ATOM 945 C C . TYR A 1 116 ? 6.115 -7.504 -13.332 1.00 93.50 116 TYR A C 1
ATOM 947 O O . TYR A 1 116 ? 5.567 -8.559 -13.020 1.00 93.50 116 TYR A O 1
ATOM 955 N N . SER A 1 117 ? 7.443 -7.386 -13.371 1.00 88.12 117 SER A N 1
ATOM 956 C CA . SER A 1 117 ? 8.366 -8.457 -12.983 1.00 88.12 117 SER A CA 1
ATOM 957 C C . SER A 1 117 ? 8.662 -8.441 -11.485 1.00 88.12 117 SER A C 1
ATOM 959 O O . SER A 1 117 ? 8.759 -9.505 -10.874 1.00 88.12 117 SER A O 1
ATOM 961 N N . TYR A 1 118 ? 8.781 -7.254 -10.886 1.00 88.44 118 TYR A N 1
ATOM 962 C CA . TYR A 1 118 ? 9.126 -7.092 -9.474 1.00 88.44 118 TYR A CA 1
ATOM 963 C C . TYR A 1 118 ? 8.192 -6.115 -8.766 1.00 88.44 118 TYR A C 1
ATOM 965 O O . TYR A 1 118 ? 7.716 -5.144 -9.356 1.00 88.44 118 TYR A O 1
ATOM 973 N N . MET A 1 119 ? 7.993 -6.369 -7.477 1.00 93.12 119 MET A N 1
ATOM 974 C CA . MET A 1 119 ? 7.334 -5.465 -6.544 1.00 93.12 119 MET A CA 1
ATOM 975 C C . MET A 1 119 ? 8.296 -5.134 -5.414 1.00 93.12 119 MET A C 1
ATOM 977 O O . MET A 1 119 ? 8.856 -6.030 -4.783 1.00 93.12 119 MET A O 1
ATOM 981 N N . LEU A 1 120 ? 8.505 -3.849 -5.186 1.00 91.56 120 LEU A N 1
ATOM 982 C CA . LEU A 1 120 ? 9.362 -3.328 -4.135 1.00 91.56 120 LEU A CA 1
ATOM 983 C C . LEU A 1 120 ? 8.497 -2.745 -3.018 1.00 91.56 120 LEU A C 1
ATOM 985 O O . LEU A 1 120 ? 7.328 -2.423 -3.235 1.00 91.56 120 LEU A O 1
ATOM 989 N N . LEU A 1 121 ? 9.056 -2.648 -1.820 1.00 87.81 121 LEU A N 1
ATOM 990 C CA . LEU A 1 121 ? 8.487 -1.862 -0.733 1.00 87.81 121 LEU A CA 1
ATOM 991 C C . LEU A 1 121 ? 9.590 -1.384 0.204 1.00 87.81 121 LEU A C 1
ATOM 993 O O . LEU A 1 121 ? 10.603 -2.062 0.388 1.00 87.81 121 LEU A O 1
ATOM 997 N N . ASP A 1 122 ? 9.343 -0.257 0.848 1.00 81.25 122 ASP A N 1
ATOM 998 C CA . ASP A 1 122 ? 10.077 0.212 2.011 1.00 81.25 122 ASP A CA 1
ATOM 999 C C . ASP A 1 122 ? 9.280 -0.105 3.291 1.00 81.25 122 ASP A C 1
ATOM 1001 O O . ASP A 1 122 ? 8.046 -0.113 3.305 1.00 81.25 122 ASP A O 1
ATOM 1005 N N . THR A 1 123 ? 9.969 -0.449 4.382 1.00 76.25 123 THR A N 1
ATOM 1006 C CA . THR A 1 123 ? 9.320 -0.687 5.680 1.00 76.25 123 THR A CA 1
ATOM 1007 C C . THR A 1 123 ? 10.211 -0.256 6.831 1.00 76.25 123 THR A C 1
ATOM 1009 O O . THR A 1 123 ? 11.432 -0.427 6.809 1.00 76.25 123 THR A O 1
ATOM 1012 N N . LEU A 1 124 ? 9.573 0.233 7.893 1.00 77.62 124 LEU A N 1
ATOM 1013 C CA . LEU A 1 124 ? 10.253 0.652 9.112 1.00 77.62 124 LEU A CA 1
ATOM 1014 C C . LEU A 1 124 ? 10.489 -0.539 10.054 1.00 77.62 124 LEU A C 1
ATOM 1016 O O . LEU A 1 124 ? 9.643 -1.441 10.115 1.00 77.62 124 LEU A O 1
ATOM 1020 N N . PRO A 1 125 ? 11.598 -0.561 10.820 1.00 72.06 125 PRO A N 1
ATOM 1021 C CA . PRO A 1 125 ? 11.931 -1.673 11.709 1.00 72.06 125 PRO A CA 1
ATOM 1022 C C . PRO A 1 125 ? 10.858 -2.007 12.751 1.00 72.06 125 PRO A C 1
ATOM 1024 O O . PRO A 1 125 ? 10.665 -3.186 13.034 1.00 72.06 125 PRO A O 1
ATOM 1027 N N . PHE A 1 126 ? 10.145 -1.004 13.277 1.00 77.19 126 PHE A N 1
ATOM 1028 C CA . PHE A 1 126 ? 9.118 -1.196 14.308 1.00 77.19 126 PHE A CA 1
ATOM 1029 C C . PHE A 1 126 ? 7.802 -1.789 13.770 1.00 77.19 126 PHE A C 1
ATOM 1031 O O . PHE A 1 126 ? 6.946 -2.221 14.541 1.00 77.19 126 PHE A O 1
ATOM 1038 N N . LEU A 1 127 ? 7.627 -1.877 12.445 1.00 80.69 127 LEU A N 1
ATOM 1039 C CA . LEU A 1 127 ? 6.456 -2.492 11.809 1.00 80.69 127 LEU A CA 1
ATOM 1040 C C . LEU A 1 127 ? 6.602 -4.023 11.713 1.00 80.69 127 LEU A C 1
ATOM 1042 O O . LEU A 1 127 ? 6.399 -4.625 10.657 1.00 80.69 127 LEU A O 1
ATOM 1046 N N . GLU A 1 128 ? 6.933 -4.681 12.826 1.00 82.62 128 GLU A N 1
ATOM 1047 C CA . GLU A 1 128 ? 7.272 -6.113 12.875 1.00 82.62 128 GLU A CA 1
ATOM 1048 C C . GLU A 1 128 ? 6.192 -7.018 12.265 1.00 82.62 128 GLU A C 1
ATOM 1050 O O . GLU A 1 128 ? 6.495 -7.964 11.535 1.00 82.62 128 GLU A O 1
ATOM 1055 N N . LYS A 1 129 ? 4.913 -6.696 12.504 1.00 84.44 129 LYS A N 1
ATOM 1056 C CA . LYS A 1 129 ? 3.778 -7.442 11.937 1.00 84.44 129 LYS A CA 1
ATOM 1057 C C . LYS A 1 129 ? 3.748 -7.364 10.410 1.00 84.44 129 LYS A C 1
ATOM 1059 O O . LYS A 1 129 ? 3.484 -8.375 9.765 1.00 84.44 129 LYS A O 1
ATOM 1064 N N . ALA A 1 130 ? 4.029 -6.193 9.839 1.00 81.94 130 ALA A N 1
ATOM 1065 C CA . ALA A 1 130 ? 4.097 -6.020 8.391 1.00 81.94 130 ALA A CA 1
ATOM 1066 C C . ALA A 1 130 ? 5.295 -6.790 7.823 1.00 81.94 130 ALA A C 1
ATOM 1068 O O . ALA A 1 130 ? 5.125 -7.593 6.909 1.00 81.94 130 ALA A O 1
ATOM 1069 N N . ILE A 1 131 ? 6.472 -6.660 8.451 1.00 83.25 131 ILE A N 1
ATOM 1070 C CA . ILE A 1 131 ? 7.688 -7.401 8.080 1.00 83.25 131 ILE A CA 1
ATOM 1071 C C . ILE A 1 131 ? 7.437 -8.914 8.058 1.00 83.25 131 ILE A C 1
ATOM 1073 O O . ILE A 1 131 ? 7.858 -9.590 7.117 1.00 83.25 131 ILE A O 1
ATOM 1077 N N . HIS A 1 132 ? 6.758 -9.452 9.073 1.00 85.00 132 HIS A N 1
ATOM 1078 C CA . HIS A 1 132 ? 6.429 -10.873 9.138 1.00 85.00 132 HIS A CA 1
ATOM 1079 C C . HIS A 1 132 ? 5.520 -11.302 7.980 1.00 85.00 132 HIS A C 1
ATOM 1081 O O . HIS A 1 132 ? 5.793 -12.311 7.331 1.00 85.00 132 HIS A O 1
ATOM 1087 N N . ILE A 1 133 ? 4.475 -10.526 7.682 1.00 86.56 133 ILE A N 1
ATOM 1088 C CA . ILE A 1 133 ? 3.566 -10.828 6.571 1.00 86.56 133 ILE A CA 1
ATOM 1089 C C . ILE A 1 133 ? 4.311 -10.755 5.232 1.00 86.56 133 ILE A C 1
ATOM 1091 O O . ILE A 1 133 ? 4.171 -11.664 4.420 1.00 86.56 133 ILE A O 1
ATOM 1095 N N . TYR A 1 134 ? 5.160 -9.749 5.007 1.00 86.75 134 TYR A N 1
ATOM 1096 C CA . TYR A 1 134 ? 5.943 -9.643 3.771 1.00 86.75 134 TYR A CA 1
ATOM 1097 C C . TYR A 1 134 ? 6.834 -10.871 3.549 1.00 86.75 134 TYR A C 1
ATOM 1099 O O . TYR A 1 134 ? 6.854 -11.423 2.450 1.00 86.75 134 TYR A O 1
ATOM 1107 N N . LYS A 1 135 ? 7.494 -11.375 4.601 1.00 83.88 135 LYS A N 1
ATOM 1108 C CA . LYS A 1 135 ? 8.267 -12.625 4.518 1.00 83.88 135 LYS A CA 1
ATOM 1109 C C . LYS A 1 135 ? 7.401 -13.819 4.100 1.00 83.88 135 LYS A C 1
ATOM 1111 O O . LYS A 1 135 ? 7.842 -14.620 3.285 1.00 83.88 135 LYS A O 1
ATOM 1116 N N . GLN A 1 136 ? 6.164 -13.922 4.599 1.00 86.19 136 GLN A N 1
ATOM 1117 C CA . GLN A 1 136 ? 5.229 -14.992 4.207 1.00 86.19 136 GLN A CA 1
ATOM 1118 C C . GLN A 1 136 ? 4.846 -14.939 2.720 1.00 86.19 136 GLN A C 1
ATOM 1120 O O . GLN A 1 136 ? 4.569 -15.980 2.133 1.00 86.19 136 GLN A O 1
ATOM 1125 N N . PHE A 1 137 ? 4.849 -13.750 2.112 1.00 86.56 137 PHE A N 1
ATOM 1126 C CA . PHE A 1 137 ? 4.609 -13.561 0.678 1.00 86.56 137 PHE A CA 1
ATOM 1127 C C . PHE A 1 137 ? 5.878 -13.675 -0.184 1.00 86.56 137 PHE A C 1
ATOM 1129 O O . PHE A 1 137 ? 5.792 -13.506 -1.396 1.00 86.56 137 PHE A O 1
ATOM 1136 N N . GLY A 1 138 ? 7.038 -13.975 0.411 1.00 85.50 138 GLY A N 1
ATOM 1137 C CA . GLY A 1 138 ? 8.299 -14.171 -0.310 1.00 85.50 138 GLY A CA 1
ATOM 1138 C C . GLY A 1 138 ? 9.124 -12.901 -0.532 1.00 85.50 138 GLY A C 1
ATOM 1139 O O . GLY A 1 138 ? 10.080 -12.931 -1.305 1.00 85.50 138 GLY A O 1
ATOM 1140 N N . PHE A 1 139 ? 8.790 -11.784 0.126 1.00 84.81 139 PHE A N 1
ATOM 1141 C CA . PHE A 1 139 ? 9.644 -10.595 0.085 1.00 84.81 139 PHE A CA 1
ATOM 1142 C C . PHE A 1 139 ? 10.967 -10.867 0.804 1.00 84.81 139 PHE A C 1
ATOM 1144 O O . PHE A 1 139 ? 10.984 -11.286 1.967 1.00 84.81 139 PHE A O 1
ATOM 1151 N N . TYR A 1 140 ? 12.071 -10.538 0.144 1.00 77.25 140 TYR A N 1
ATOM 1152 C CA . TYR A 1 140 ? 13.415 -10.584 0.706 1.00 77.25 140 TYR A CA 1
ATOM 1153 C C . TYR A 1 140 ? 13.978 -9.168 0.859 1.00 77.25 140 TYR A C 1
ATOM 1155 O O . TYR A 1 140 ? 13.538 -8.232 0.192 1.00 77.25 140 TYR A O 1
ATOM 1163 N N . THR A 1 141 ? 14.905 -8.993 1.798 1.00 78.50 141 THR A N 1
ATOM 1164 C CA . THR A 1 141 ? 15.559 -7.698 2.031 1.00 78.50 141 THR A CA 1
ATOM 1165 C C . THR A 1 141 ? 16.558 -7.422 0.908 1.00 78.50 141 THR A C 1
ATOM 1167 O O . THR A 1 141 ? 17.278 -8.333 0.504 1.00 78.50 141 THR A O 1
ATOM 1170 N N . ILE A 1 142 ? 16.597 -6.183 0.427 1.00 74.88 142 ILE A N 1
ATOM 1171 C CA . ILE A 1 142 ? 17.572 -5.687 -0.550 1.00 74.88 142 ILE A CA 1
ATOM 1172 C C . ILE A 1 142 ? 18.300 -4.466 0.015 1.00 74.88 142 ILE A C 1
ATOM 1174 O O . ILE A 1 142 ? 17.842 -3.877 0.996 1.00 74.88 142 ILE A O 1
ATOM 1178 N N . ASP A 1 143 ? 19.414 -4.090 -0.613 1.00 69.25 143 ASP A N 1
ATOM 1179 C CA . ASP A 1 143 ? 20.034 -2.784 -0.382 1.00 69.25 143 ASP A CA 1
ATOM 1180 C C . ASP A 1 143 ? 19.067 -1.657 -0.766 1.00 69.25 143 ASP A C 1
ATOM 1182 O O . ASP A 1 143 ? 18.153 -1.862 -1.575 1.00 69.25 143 ASP A O 1
ATOM 1186 N N . CYS A 1 144 ? 19.271 -0.471 -0.185 1.00 64.25 144 CYS A N 1
ATOM 1187 C CA . CYS A 1 144 ? 18.384 0.665 -0.404 1.00 64.25 144 CYS A CA 1
ATOM 1188 C C . CYS A 1 144 ? 18.257 0.987 -1.902 1.00 64.25 144 CYS A C 1
ATOM 1190 O O . CYS A 1 144 ? 19.255 1.270 -2.568 1.00 64.25 144 CYS A O 1
ATOM 1192 N N . TYR A 1 145 ? 17.034 0.955 -2.435 1.00 63.53 145 TYR A N 1
ATOM 1193 C CA . TYR A 1 145 ? 16.746 1.297 -3.835 1.00 63.53 145 TYR A CA 1
ATOM 1194 C C . TYR A 1 145 ? 16.252 2.736 -3.994 1.00 63.53 145 TYR A C 1
ATOM 1196 O O . TYR A 1 145 ? 16.092 3.210 -5.121 1.00 63.53 145 TYR A O 1
ATOM 1204 N N . ASN A 1 146 ? 15.979 3.423 -2.882 1.00 55.00 146 ASN A N 1
ATOM 1205 C CA . ASN A 1 146 ? 15.565 4.818 -2.855 1.00 55.00 146 ASN A CA 1
ATOM 1206 C C . ASN A 1 146 ? 16.558 5.684 -2.054 1.00 55.00 146 ASN 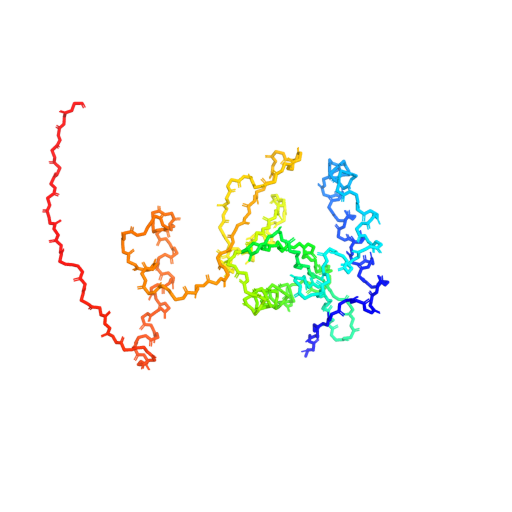A C 1
ATOM 1208 O O . ASN A 1 146 ? 17.320 5.195 -1.223 1.00 55.00 146 ASN A O 1
ATOM 1212 N N . ASN A 1 147 ? 16.516 6.997 -2.287 1.00 52.19 147 ASN A N 1
ATOM 1213 C CA . ASN A 1 147 ? 17.264 7.987 -1.507 1.00 52.19 147 ASN A CA 1
ATOM 1214 C C . ASN A 1 147 ? 16.506 8.361 -0.215 1.00 52.19 147 ASN A C 1
ATOM 1216 O O . ASN A 1 147 ? 16.328 9.545 0.072 1.00 52.19 147 ASN A O 1
ATOM 1220 N N . SER A 1 148 ? 15.974 7.384 0.529 1.00 47.62 148 SER A N 1
ATOM 1221 C CA . SER A 1 148 ? 15.289 7.666 1.795 1.00 47.62 148 SER A CA 1
ATOM 1222 C C . SER A 1 148 ? 16.274 8.295 2.788 1.00 47.62 148 SER A C 1
ATOM 1224 O O . SER A 1 148 ? 17.348 7.736 3.016 1.00 47.62 148 SER A O 1
ATOM 1226 N N . PRO A 1 149 ? 15.924 9.427 3.425 1.00 46.28 149 PRO A N 1
ATOM 1227 C CA . PRO A 1 149 ? 16.768 10.060 4.436 1.00 46.28 149 PRO A CA 1
ATOM 1228 C C . PRO A 1 149 ? 16.838 9.246 5.740 1.00 46.28 149 PRO A C 1
ATOM 1230 O O . PRO A 1 149 ? 17.648 9.557 6.612 1.00 46.28 149 PRO A O 1
ATOM 1233 N N . MET A 1 150 ? 16.010 8.203 5.895 1.00 50.06 150 MET A N 1
ATOM 1234 C CA . MET A 1 150 ? 16.059 7.316 7.056 1.00 50.06 150 MET A CA 1
ATOM 1235 C C . MET A 1 150 ? 17.071 6.191 6.832 1.00 50.06 150 MET A C 1
ATOM 1237 O O . MET A 1 150 ? 16.791 5.214 6.137 1.00 50.06 150 MET A O 1
ATOM 1241 N N . SER A 1 151 ? 18.214 6.282 7.515 1.00 45.09 151 SER A N 1
ATOM 1242 C CA . SER A 1 151 ? 19.271 5.257 7.524 1.00 45.09 151 SER A CA 1
ATOM 1243 C C . SER A 1 151 ? 18.819 3.884 8.050 1.00 45.09 151 SER A C 1
ATOM 1245 O O . SER A 1 151 ? 19.543 2.901 7.911 1.00 45.09 151 SER A O 1
ATOM 1247 N N . THR A 1 152 ? 17.630 3.801 8.656 1.00 48.72 152 THR A N 1
ATOM 1248 C CA . THR A 1 152 ? 17.055 2.587 9.251 1.00 48.72 152 THR A CA 1
ATOM 1249 C C . THR A 1 152 ? 15.978 1.920 8.392 1.00 48.72 152 THR A C 1
ATOM 1251 O O . THR A 1 152 ? 15.473 0.859 8.782 1.00 48.72 152 THR A O 1
ATOM 1254 N N . SER A 1 153 ? 15.616 2.496 7.235 1.00 52.62 153 SER A N 1
ATOM 1255 C CA . SER A 1 153 ? 14.693 1.844 6.298 1.00 52.62 153 SER A CA 1
ATOM 1256 C C . SER A 1 153 ? 15.301 0.535 5.805 1.00 52.62 153 SER A C 1
ATOM 1258 O O . SER A 1 153 ? 16.464 0.486 5.409 1.00 52.62 153 SER A O 1
ATOM 1260 N N . ARG A 1 154 ? 14.519 -0.548 5.850 1.00 56.44 154 ARG A N 1
ATOM 1261 C CA . ARG A 1 154 ? 14.921 -1.836 5.275 1.00 56.44 154 ARG A CA 1
ATOM 1262 C C . ARG A 1 154 ? 14.085 -2.095 4.044 1.00 56.44 154 ARG A C 1
ATOM 1264 O O . ARG A 1 154 ? 12.944 -2.549 4.154 1.00 56.44 154 ARG A O 1
ATOM 1271 N N . ASP A 1 155 ? 14.685 -1.847 2.895 1.00 59.50 155 ASP A N 1
ATOM 1272 C CA . ASP A 1 155 ? 14.031 -2.048 1.619 1.00 59.50 155 ASP A CA 1
ATOM 1273 C C . ASP A 1 155 ? 13.848 -3.542 1.330 1.00 59.50 155 ASP A C 1
ATOM 1275 O O . ASP A 1 155 ? 14.644 -4.408 1.721 1.00 59.50 155 ASP A O 1
ATOM 1279 N N . LYS A 1 156 ? 12.729 -3.870 0.689 1.00 60.31 156 LYS A N 1
ATOM 1280 C CA . LYS A 1 156 ? 12.360 -5.242 0.354 1.00 60.31 156 LYS A CA 1
ATOM 1281 C C . LYS A 1 156 ? 11.931 -5.345 -1.093 1.00 60.31 156 LYS A C 1
ATOM 1283 O O . LYS A 1 156 ? 11.341 -4.432 -1.663 1.00 60.31 156 LYS A O 1
ATOM 1288 N N . ARG A 1 157 ? 12.184 -6.514 -1.666 1.00 58.62 157 ARG A N 1
ATOM 1289 C CA . ARG A 1 157 ? 11.818 -6.855 -3.034 1.00 58.62 157 ARG A CA 1
ATOM 1290 C C . ARG A 1 157 ? 11.142 -8.211 -3.071 1.00 58.62 157 ARG A C 1
ATOM 1292 O O . ARG A 1 157 ? 11.490 -9.117 -2.320 1.00 58.62 157 ARG A O 1
ATOM 1299 N N . LEU A 1 158 ? 10.179 -8.336 -3.966 1.00 60.97 158 LEU A N 1
ATOM 1300 C CA . LEU A 1 158 ? 9.502 -9.568 -4.328 1.00 60.97 158 LEU A CA 1
ATOM 1301 C C . LEU A 1 158 ? 9.584 -9.734 -5.845 1.00 60.97 158 LEU A C 1
ATOM 1303 O O . LEU A 1 158 ? 9.313 -8.799 -6.602 1.00 60.97 158 LEU A O 1
ATOM 1307 N N . LEU A 1 159 ? 9.938 -10.935 -6.295 1.00 53.78 159 LEU A N 1
ATOM 1308 C CA . LEU A 1 159 ? 9.728 -11.342 -7.680 1.00 53.78 159 LEU A CA 1
ATOM 1309 C C . LEU A 1 159 ? 8.241 -11.675 -7.851 1.00 53.78 159 LEU A C 1
ATOM 1311 O O . LEU A 1 159 ? 7.724 -12.568 -7.184 1.00 53.78 159 LEU A O 1
ATOM 1315 N N . VAL A 1 160 ? 7.550 -10.937 -8.718 1.00 59.84 160 VAL A N 1
ATOM 1316 C CA . VAL A 1 160 ? 6.097 -11.052 -8.898 1.00 59.84 160 VAL A CA 1
ATOM 1317 C C . VAL A 1 160 ? 5.733 -11.823 -10.160 1.00 59.84 160 VAL A C 1
ATOM 1319 O O . VAL A 1 160 ? 4.730 -12.528 -10.143 1.00 59.84 160 VAL A O 1
ATOM 1322 N N . SER A 1 161 ? 6.555 -11.802 -11.213 1.00 49.38 161 SER A N 1
ATOM 1323 C CA . SER A 1 16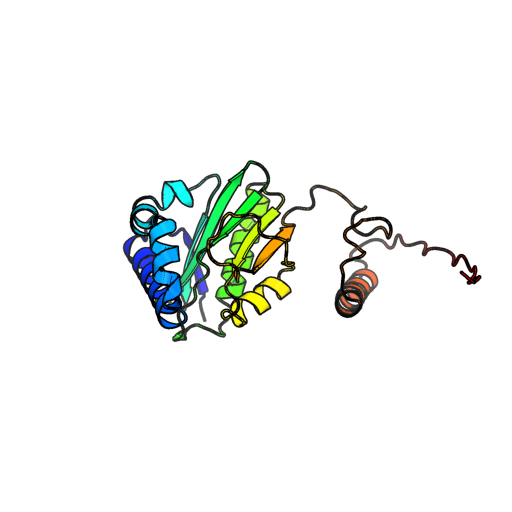1 ? 6.353 -12.682 -12.372 1.00 49.38 161 SER A CA 1
ATOM 1324 C C . SER A 1 161 ? 7.571 -13.558 -12.641 1.00 49.38 161 SER A C 1
ATOM 1326 O O . SER A 1 161 ? 8.671 -13.042 -12.840 1.00 49.38 161 SER A O 1
ATOM 1328 N N . GLU A 1 162 ? 7.341 -14.859 -12.789 1.00 44.41 162 GLU A N 1
ATOM 1329 C CA . GLU A 1 162 ? 8.163 -15.721 -13.632 1.00 44.41 162 GLU A CA 1
ATOM 1330 C C . GLU A 1 162 ? 7.509 -15.756 -15.018 1.00 44.41 162 GLU A C 1
ATOM 1332 O O . GLU A 1 162 ? 6.619 -16.565 -15.276 1.00 44.41 162 GLU A O 1
ATOM 1337 N N . LYS A 1 163 ? 7.902 -14.876 -15.944 1.00 35.28 163 LYS A N 1
ATOM 1338 C CA . LYS A 1 163 ? 7.649 -15.189 -17.356 1.00 35.28 163 LYS A CA 1
ATOM 1339 C C . LYS A 1 163 ? 8.594 -16.330 -17.725 1.00 35.28 163 LYS A C 1
ATOM 1341 O O . LYS A 1 163 ? 9.773 -16.082 -17.939 1.00 35.28 163 LYS A O 1
ATOM 1346 N N . ASN A 1 164 ? 8.059 -17.553 -17.748 1.00 35.00 164 ASN A N 1
ATOM 1347 C CA . ASN A 1 164 ? 8.672 -18.775 -18.276 1.00 35.00 164 ASN A CA 1
ATOM 1348 C C . ASN A 1 164 ? 10.165 -18.930 -17.960 1.00 35.00 164 ASN A C 1
ATOM 1350 O O . ASN A 1 164 ? 11.006 -18.682 -18.822 1.00 35.00 164 ASN A O 1
ATOM 1354 N N . ASN A 1 165 ? 10.518 -19.405 -16.765 1.00 33.28 165 ASN A N 1
ATOM 1355 C CA . ASN A 1 165 ? 11.846 -19.988 -16.613 1.00 33.28 165 ASN A CA 1
ATOM 1356 C C . ASN A 1 165 ? 11.855 -21.140 -15.610 1.00 33.28 165 ASN A C 1
ATOM 1358 O O . ASN A 1 165 ? 12.206 -20.985 -14.444 1.00 33.28 165 ASN A O 1
ATOM 1362 N N . SER A 1 166 ? 11.589 -22.338 -16.127 1.00 35.69 166 SER A N 1
ATOM 1363 C CA . SER A 1 166 ? 11.864 -23.640 -15.508 1.00 35.69 166 SER A CA 1
ATOM 1364 C C . SER A 1 166 ? 13.354 -23.882 -15.166 1.00 35.69 166 SER A C 1
ATOM 1366 O O . SER A 1 166 ? 13.760 -25.021 -14.968 1.00 35.69 166 SER A O 1
ATOM 1368 N N . ARG A 1 167 ? 14.182 -22.827 -15.099 1.00 33.84 167 ARG A N 1
ATOM 1369 C CA . ARG A 1 167 ? 15.603 -22.831 -14.715 1.00 33.84 167 ARG A CA 1
ATOM 1370 C C . ARG A 1 167 ? 15.912 -22.063 -13.426 1.00 33.84 167 ARG A C 1
ATOM 1372 O O . ARG A 1 167 ? 17.042 -22.115 -12.966 1.00 33.84 167 ARG A O 1
ATOM 1379 N N . LEU A 1 168 ? 14.957 -21.370 -12.800 1.00 38.78 168 LEU A N 1
ATOM 1380 C CA . LEU A 1 168 ? 15.236 -20.683 -11.523 1.00 38.78 168 LEU A CA 1
ATOM 1381 C C . LEU A 1 168 ? 15.351 -21.644 -10.323 1.0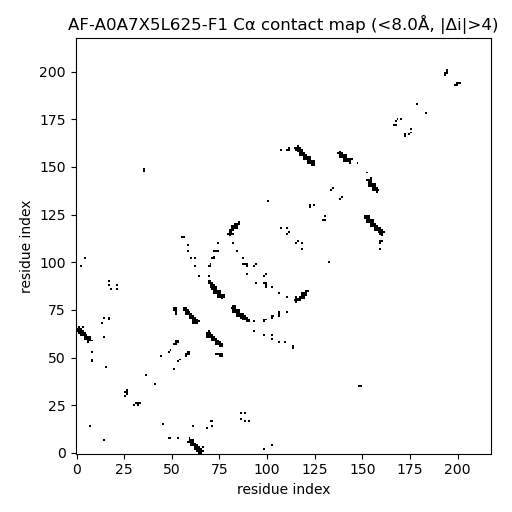0 38.78 168 LEU A C 1
ATOM 1383 O O . LEU A 1 168 ? 15.874 -21.252 -9.284 1.00 38.78 168 LEU A O 1
ATOM 1387 N N . PHE A 1 169 ? 14.962 -22.911 -10.507 1.00 37.69 169 PHE A N 1
ATOM 1388 C CA . PHE A 1 169 ? 15.172 -24.008 -9.556 1.00 37.69 169 PHE A CA 1
ATOM 1389 C C . PHE A 1 169 ? 16.323 -24.953 -9.949 1.00 37.69 169 PHE A C 1
ATOM 1391 O O . PHE A 1 169 ? 16.396 -26.061 -9.424 1.00 37.69 169 PHE A O 1
ATOM 1398 N N . SER A 1 170 ? 17.219 -24.570 -10.869 1.00 37.06 170 SER A N 1
ATOM 1399 C CA . SER A 1 170 ? 18.478 -25.308 -11.040 1.00 37.06 170 SER A CA 1
ATOM 1400 C C . SER A 1 170 ? 19.532 -24.765 -10.078 1.00 37.06 170 SER A C 1
ATOM 1402 O O . SER A 1 170 ? 19.649 -23.551 -9.907 1.00 37.06 170 SER A O 1
ATOM 1404 N N . ALA A 1 171 ? 20.324 -25.668 -9.494 1.00 40.41 171 ALA A N 1
ATOM 1405 C CA . ALA A 1 171 ? 21.360 -25.421 -8.482 1.00 40.41 171 ALA A CA 1
ATOM 1406 C C . ALA A 1 171 ? 22.491 -24.444 -8.895 1.00 40.41 171 ALA A C 1
ATOM 1408 O O . ALA A 1 171 ? 23.445 -24.255 -8.150 1.00 40.41 171 ALA A O 1
ATOM 1409 N N . GLU A 1 172 ? 22.381 -23.805 -10.060 1.00 34.69 172 GLU A N 1
ATOM 1410 C CA . GLU A 1 172 ? 23.358 -22.880 -10.640 1.00 34.69 172 GLU A CA 1
ATOM 1411 C C . GLU A 1 172 ? 22.855 -21.419 -10.696 1.00 34.69 172 GLU A C 1
ATOM 1413 O O . GLU A 1 172 ? 23.544 -20.542 -11.213 1.00 34.69 172 GLU A O 1
ATOM 1418 N N . SER A 1 173 ? 21.658 -21.115 -10.172 1.00 33.19 173 SER A N 1
ATOM 1419 C CA . SER A 1 173 ? 21.150 -19.734 -10.103 1.00 33.19 173 SER A CA 1
ATOM 1420 C C . SER A 1 173 ? 21.747 -18.968 -8.904 1.00 33.19 173 SER A C 1
ATOM 1422 O O . SER A 1 173 ? 21.704 -19.490 -7.788 1.00 33.19 173 SER A O 1
ATOM 1424 N N . PRO A 1 174 ? 22.194 -17.698 -9.051 1.00 34.72 174 PRO A N 1
ATOM 1425 C CA . PRO A 1 174 ? 22.708 -16.874 -7.941 1.00 34.72 174 PRO A CA 1
ATOM 1426 C C . PRO A 1 174 ? 21.680 -16.609 -6.828 1.00 34.72 174 PRO A C 1
ATOM 1428 O O . PRO A 1 174 ? 22.022 -16.104 -5.766 1.00 34.72 174 PRO A O 1
ATOM 1431 N N . VAL A 1 175 ? 20.406 -16.925 -7.080 1.00 37.06 175 VAL A N 1
ATOM 1432 C CA . VAL A 1 175 ? 19.301 -16.826 -6.116 1.00 37.06 175 VAL A CA 1
ATOM 1433 C C . VAL A 1 175 ? 19.363 -17.955 -5.074 1.00 37.06 175 VAL A C 1
ATOM 1435 O O . VAL A 1 175 ? 18.885 -17.785 -3.956 1.00 37.06 175 VAL A O 1
ATOM 1438 N N . TYR A 1 176 ? 19.986 -19.093 -5.406 1.00 34.78 176 TYR A N 1
ATOM 1439 C CA . TYR A 1 176 ? 20.026 -20.280 -4.544 1.00 34.78 176 TYR A CA 1
ATOM 1440 C C . TYR A 1 176 ? 20.994 -20.134 -3.358 1.00 34.78 176 TYR A C 1
ATOM 1442 O O . TYR A 1 176 ? 20.784 -20.746 -2.314 1.00 34.78 176 TYR A O 1
ATOM 1450 N N . SER A 1 177 ? 22.019 -19.283 -3.475 1.00 33.47 177 SER A N 1
ATOM 1451 C CA . SER A 1 177 ? 23.020 -19.062 -2.420 1.00 33.47 177 SER A CA 1
ATOM 1452 C C . SER A 1 177 ? 22.533 -18.185 -1.258 1.00 33.47 177 SER A C 1
ATOM 1454 O O . SER A 1 177 ? 23.229 -18.082 -0.251 1.00 33.47 177 SER A O 1
ATOM 1456 N N . TYR A 1 178 ? 21.341 -17.584 -1.360 1.00 41.59 178 TYR A N 1
ATOM 1457 C CA . TYR A 1 178 ? 20.779 -16.678 -0.347 1.00 41.59 178 TYR A CA 1
ATOM 1458 C C . TYR A 1 178 ? 19.516 -17.210 0.347 1.00 41.59 178 TYR A C 1
ATOM 1460 O O . TYR A 1 178 ? 18.874 -16.481 1.106 1.00 41.59 178 TYR A O 1
ATOM 1468 N N . ILE A 1 179 ? 19.157 -18.477 0.125 1.00 37.84 179 ILE A N 1
ATOM 1469 C CA . ILE A 1 179 ? 18.030 -19.123 0.808 1.00 37.84 179 ILE A CA 1
ATOM 1470 C C . ILE A 1 179 ? 18.542 -19.728 2.128 1.00 37.84 179 ILE A C 1
ATOM 1472 O O . ILE A 1 179 ? 19.366 -20.642 2.087 1.00 37.84 179 ILE A O 1
ATOM 1476 N N . PRO A 1 180 ? 18.068 -19.279 3.308 1.00 33.09 180 PRO A N 1
ATOM 1477 C CA . PRO A 1 180 ? 18.378 -19.948 4.568 1.00 33.09 180 PRO A CA 1
ATOM 1478 C C . PRO A 1 180 ? 17.901 -21.403 4.511 1.00 33.09 180 PRO A C 1
ATOM 1480 O O . PRO A 1 180 ? 16.776 -21.664 4.078 1.00 33.09 180 PRO A O 1
ATOM 1483 N N . VAL A 1 181 ? 18.726 -22.345 4.978 1.00 38.44 181 VAL A N 1
ATOM 1484 C CA . VAL A 1 181 ? 18.472 -23.805 4.945 1.00 38.44 181 VAL A CA 1
ATOM 1485 C C . VAL A 1 181 ? 17.098 -24.182 5.536 1.00 38.44 181 VAL A C 1
ATOM 1487 O O . VAL A 1 181 ? 16.469 -25.150 5.125 1.00 38.44 181 VAL A O 1
ATOM 1490 N N . GLU A 1 182 ? 16.563 -23.362 6.434 1.00 36.44 182 GLU A N 1
ATOM 1491 C CA . GLU A 1 182 ? 15.251 -23.536 7.069 1.00 36.44 182 GLU A CA 1
ATOM 1492 C C . GLU A 1 182 ? 14.062 -23.315 6.108 1.00 36.44 182 GLU A C 1
ATOM 1494 O O . GLU A 1 182 ? 13.009 -23.935 6.261 1.00 36.44 182 GLU A O 1
ATOM 1499 N N . VAL A 1 183 ? 14.222 -22.468 5.084 1.00 38.97 183 VAL A N 1
ATOM 1500 C CA . VAL A 1 183 ? 13.206 -22.213 4.041 1.00 38.97 183 VAL A CA 1
ATOM 1501 C C . VAL A 1 183 ? 13.217 -23.321 2.984 1.00 38.97 183 VAL A C 1
ATOM 1503 O O . VAL A 1 183 ? 12.168 -23.661 2.431 1.00 38.97 183 VAL A O 1
ATOM 1506 N N . HIS A 1 184 ? 14.382 -23.938 2.762 1.00 38.97 184 HIS A N 1
ATOM 1507 C CA . HIS A 1 184 ? 14.550 -25.086 1.872 1.00 38.97 184 HIS A CA 1
ATOM 1508 C C . HIS A 1 184 ? 13.623 -26.241 2.283 1.00 38.97 184 HIS A C 1
ATOM 1510 O O . HIS A 1 184 ? 12.917 -26.817 1.456 1.00 38.97 184 HIS A O 1
ATOM 1516 N N . ASP A 1 185 ? 13.535 -26.508 3.584 1.00 34.59 185 ASP A N 1
ATOM 1517 C CA . ASP A 1 185 ? 12.763 -27.617 4.142 1.00 34.59 185 ASP A CA 1
ATOM 1518 C C . ASP A 1 185 ? 11.239 -27.424 4.034 1.00 34.59 185 ASP A C 1
ATOM 1520 O O . ASP A 1 185 ? 10.488 -28.380 3.810 1.00 34.59 185 ASP A O 1
ATOM 1524 N N . PHE A 1 186 ? 10.770 -26.177 4.151 1.00 37.81 186 PHE A N 1
ATOM 1525 C CA . PHE A 1 186 ? 9.352 -25.833 4.023 1.00 37.81 186 PHE A CA 1
ATOM 1526 C C . PHE A 1 186 ? 8.876 -25.940 2.568 1.00 37.81 186 PHE A C 1
ATOM 1528 O O . PHE A 1 186 ? 7.807 -26.494 2.296 1.00 37.81 186 PHE A O 1
ATOM 1535 N N . PHE A 1 187 ? 9.700 -25.474 1.625 1.00 40.41 187 PHE A N 1
ATOM 1536 C CA . PHE A 1 187 ? 9.405 -25.543 0.194 1.00 40.41 187 PHE A CA 1
ATOM 1537 C C . PHE A 1 187 ? 9.433 -26.994 -0.319 1.00 40.41 187 PHE A C 1
ATOM 1539 O O . PHE A 1 187 ? 8.510 -27.423 -1.017 1.00 40.41 187 PHE A O 1
ATOM 1546 N N . TYR A 1 188 ? 10.419 -27.794 0.110 1.00 42.94 188 TYR A N 1
ATOM 1547 C CA . TYR A 1 188 ? 10.537 -29.202 -0.286 1.00 42.94 188 TYR A CA 1
ATOM 1548 C C . TYR A 1 188 ? 9.416 -30.081 0.274 1.00 42.94 188 TYR A C 1
ATOM 1550 O O . TYR A 1 188 ? 8.855 -30.885 -0.470 1.00 42.94 188 TYR A O 1
ATOM 1558 N N . LYS A 1 189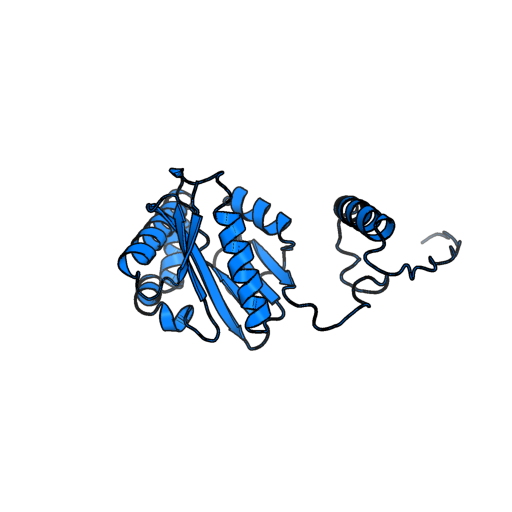 ? 9.019 -29.920 1.546 1.00 43.47 189 LYS A N 1
ATOM 1559 C CA . LYS A 1 189 ? 7.902 -30.695 2.130 1.00 43.47 189 LYS A CA 1
ATOM 1560 C C . LYS A 1 189 ? 6.565 -30.381 1.449 1.00 43.47 189 LYS A C 1
ATOM 1562 O O . LYS A 1 189 ? 5.747 -31.286 1.267 1.00 43.47 189 LYS A O 1
ATOM 1567 N N . GLY A 1 190 ? 6.369 -29.131 1.017 1.00 40.88 190 GLY A N 1
ATOM 1568 C CA . GLY A 1 190 ? 5.216 -28.711 0.218 1.00 40.88 190 GLY A CA 1
ATOM 1569 C C . GLY A 1 190 ? 5.221 -29.308 -1.192 1.00 40.88 190 GLY A C 1
ATOM 1570 O O . GLY A 1 190 ? 4.228 -29.902 -1.612 1.00 40.88 190 GLY A O 1
ATOM 1571 N N . MET A 1 191 ? 6.350 -29.236 -1.903 1.00 40.16 191 MET A N 1
ATOM 1572 C CA . MET A 1 191 ? 6.477 -29.804 -3.252 1.00 40.16 191 MET A CA 1
ATOM 1573 C C . MET A 1 191 ? 6.376 -31.336 -3.268 1.00 40.16 191 MET A C 1
ATOM 1575 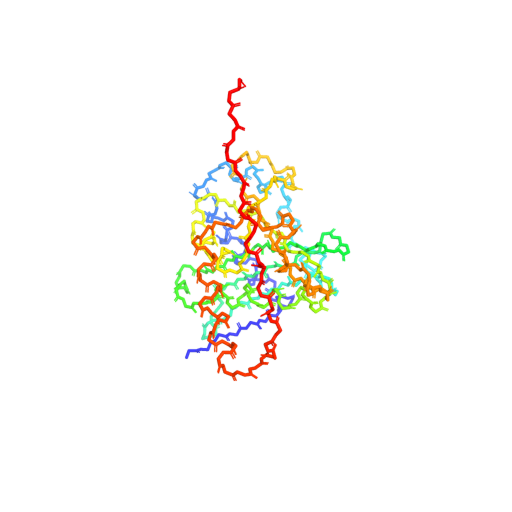O O . MET A 1 191 ? 5.746 -31.894 -4.165 1.00 40.16 191 MET A O 1
ATOM 1579 N N . HIS A 1 192 ? 6.892 -32.033 -2.250 1.00 36.97 192 HIS A N 1
ATOM 1580 C CA . HIS A 1 192 ? 6.803 -33.496 -2.164 1.00 36.97 192 HIS A CA 1
ATOM 1581 C C . HIS A 1 192 ? 5.354 -34.007 -2.064 1.00 36.97 192 HIS A C 1
ATOM 1583 O O . HIS A 1 192 ? 5.037 -35.078 -2.587 1.00 36.97 192 HIS A O 1
ATOM 1589 N N . GLN A 1 193 ? 4.469 -33.241 -1.416 1.00 41.59 193 GLN A N 1
ATOM 1590 C CA . GLN A 1 193 ? 3.029 -33.523 -1.344 1.00 41.59 193 GLN A CA 1
ATOM 1591 C C . GLN A 1 193 ? 2.336 -33.324 -2.698 1.00 41.59 193 GLN A C 1
ATOM 1593 O O . GLN A 1 193 ? 1.442 -34.092 -3.047 1.00 41.59 193 GLN A O 1
ATOM 1598 N N . VAL A 1 194 ? 2.761 -32.326 -3.477 1.00 41.00 194 VAL A N 1
ATOM 1599 C CA . VAL A 1 194 ? 2.198 -32.026 -4.805 1.00 41.00 194 VAL A CA 1
ATOM 1600 C C . VAL A 1 194 ? 2.653 -33.055 -5.847 1.00 41.00 194 VAL A C 1
ATOM 1602 O O . VAL A 1 194 ? 1.836 -33.515 -6.644 1.00 41.00 194 VAL A O 1
ATOM 1605 N N . ILE A 1 195 ? 3.913 -33.502 -5.779 1.00 43.25 195 ILE A N 1
ATOM 1606 C CA . ILE A 1 195 ? 4.461 -34.563 -6.643 1.00 43.25 195 ILE A CA 1
ATOM 1607 C C . ILE A 1 195 ? 3.796 -35.916 -6.338 1.00 43.25 195 ILE A C 1
ATOM 1609 O O . ILE A 1 195 ? 3.384 -36.615 -7.260 1.00 43.25 195 ILE A O 1
ATOM 1613 N N . LYS A 1 196 ? 3.581 -36.264 -5.057 1.00 42.97 196 LYS A N 1
ATOM 1614 C CA . LYS A 1 196 ? 2.844 -37.490 -4.672 1.00 42.97 196 LYS A CA 1
ATOM 1615 C C . LYS A 1 196 ? 1.390 -37.511 -5.155 1.00 42.97 196 LYS A C 1
ATOM 1617 O O . LYS A 1 196 ? 0.822 -38.588 -5.294 1.00 42.97 196 LYS A O 1
ATOM 1622 N N . ARG A 1 197 ? 0.786 -36.344 -5.399 1.00 44.12 197 ARG A N 1
ATOM 1623 C CA . ARG A 1 197 ? -0.590 -36.207 -5.904 1.00 44.12 197 ARG A CA 1
ATOM 1624 C C . ARG A 1 197 ? -0.686 -36.212 -7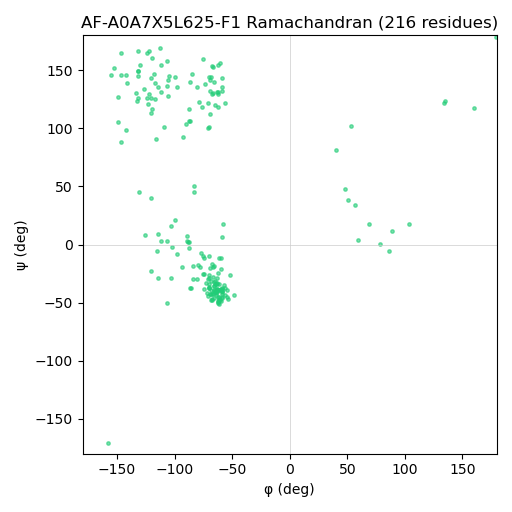.435 1.00 44.12 197 ARG A C 1
ATOM 1626 O O . ARG A 1 197 ? -1.787 -36.068 -7.952 1.00 44.12 197 ARG A O 1
ATOM 1633 N N . GLY A 1 198 ? 0.430 -36.375 -8.153 1.00 35.97 198 GLY A N 1
ATOM 1634 C CA . GLY A 1 198 ? 0.440 -36.525 -9.614 1.00 35.97 198 GLY A CA 1
ATOM 1635 C C . GLY A 1 198 ? 0.046 -35.268 -10.399 1.00 35.97 198 GLY A C 1
ATOM 1636 O O . GLY A 1 198 ? -0.289 -35.370 -11.572 1.00 35.97 198 GLY A O 1
ATOM 1637 N N . ILE A 1 199 ? 0.076 -34.086 -9.770 1.00 43.94 199 ILE A N 1
ATOM 1638 C CA . ILE A 1 199 ? -0.344 -32.813 -10.390 1.00 43.94 199 ILE A CA 1
ATOM 1639 C C . ILE A 1 199 ? 0.744 -32.257 -11.335 1.00 43.94 199 ILE A C 1
ATOM 1641 O O . ILE A 1 199 ? 0.453 -31.454 -12.215 1.00 43.94 199 ILE A O 1
ATOM 1645 N N . ILE A 1 200 ? 1.995 -32.706 -11.188 1.00 34.28 200 ILE A N 1
ATOM 1646 C CA . ILE A 1 200 ? 3.135 -32.330 -12.037 1.00 34.28 200 ILE A CA 1
ATOM 1647 C C . ILE A 1 200 ? 3.888 -33.619 -12.411 1.00 34.28 200 ILE A C 1
ATOM 1649 O O . ILE A 1 200 ? 4.181 -34.407 -11.506 1.00 34.28 200 ILE A O 1
ATOM 1653 N N . PRO A 1 201 ? 4.209 -33.874 -13.696 1.00 30.61 201 PRO A N 1
ATOM 1654 C CA . PRO A 1 201 ? 4.982 -35.050 -14.083 1.00 30.61 201 PRO A CA 1
ATOM 1655 C C . PRO A 1 201 ? 6.390 -34.997 -13.474 1.00 30.61 201 PRO A C 1
ATOM 1657 O O . PRO A 1 201 ? 7.078 -33.978 -13.542 1.00 30.61 201 PRO A O 1
ATOM 1660 N N . ALA A 1 202 ? 6.808 -36.104 -12.859 1.00 36.41 202 ALA A N 1
ATOM 1661 C CA . ALA A 1 202 ? 8.113 -36.242 -12.231 1.00 36.41 202 ALA A CA 1
ATOM 1662 C C . ALA A 1 202 ? 9.217 -36.292 -13.297 1.00 36.41 202 ALA A C 1
ATOM 1664 O O . ALA A 1 202 ? 9.468 -37.335 -13.892 1.00 36.41 202 ALA A O 1
ATOM 1665 N N . PHE A 1 203 ? 9.908 -35.176 -13.506 1.00 38.50 203 PHE A N 1
ATOM 1666 C CA . PHE A 1 203 ? 11.220 -35.176 -14.144 1.00 38.50 203 PHE A CA 1
ATOM 1667 C C . PHE A 1 203 ? 12.238 -34.679 -13.127 1.00 38.50 203 PHE A C 1
ATOM 1669 O O . PHE A 1 203 ? 12.472 -33.482 -12.990 1.00 38.50 203 PHE A O 1
ATOM 1676 N N . TYR A 1 204 ? 12.817 -35.617 -12.379 1.00 32.75 204 TYR A N 1
ATOM 1677 C CA . TYR A 1 204 ? 13.997 -35.353 -11.569 1.00 32.75 204 TYR A CA 1
ATOM 1678 C C . TYR A 1 204 ? 14.927 -36.568 -11.624 1.00 32.75 204 TYR A C 1
ATOM 1680 O O . TYR A 1 204 ? 14.718 -37.556 -10.926 1.00 32.75 204 TYR A O 1
ATOM 1688 N N . ASN A 1 205 ? 15.949 -36.489 -12.478 1.00 35.12 205 ASN A N 1
ATOM 1689 C CA . ASN A 1 205 ? 17.170 -37.271 -12.315 1.00 35.12 205 ASN A CA 1
ATOM 1690 C C . ASN A 1 205 ? 18.081 -36.433 -11.417 1.00 35.12 205 ASN A C 1
ATOM 1692 O O . ASN A 1 205 ? 18.566 -35.384 -11.840 1.00 35.12 205 ASN A O 1
ATOM 1696 N N . GLY A 1 206 ? 18.223 -36.843 -10.157 1.00 31.23 206 GLY A N 1
ATOM 1697 C CA . GLY A 1 206 ? 19.061 -36.139 -9.189 1.00 31.23 206 GLY A CA 1
ATOM 1698 C C . GLY A 1 206 ? 20.539 -36.120 -9.605 1.00 31.23 206 GLY A C 1
ATOM 1699 O O . GLY A 1 206 ? 20.977 -37.006 -10.341 1.00 31.23 206 GLY A O 1
ATOM 1700 N N . PRO A 1 207 ? 21.318 -35.125 -9.149 1.00 31.67 207 PRO A N 1
ATOM 1701 C CA . PRO A 1 207 ? 22.743 -35.056 -9.447 1.00 31.67 207 PRO A CA 1
ATOM 1702 C C . PRO A 1 207 ? 23.500 -36.201 -8.756 1.00 31.67 207 PRO A C 1
ATOM 1704 O O . PRO A 1 207 ? 23.348 -36.426 -7.554 1.00 31.67 207 PRO A O 1
ATOM 1707 N N . GLN A 1 208 ? 24.316 -36.923 -9.531 1.00 32.66 208 GLN A N 1
ATOM 1708 C CA . GLN A 1 208 ? 25.335 -37.842 -9.022 1.00 32.66 208 GLN A CA 1
ATOM 1709 C C . GLN A 1 208 ? 26.315 -37.065 -8.134 1.00 32.66 208 GLN A C 1
ATOM 1711 O O . GLN A 1 208 ? 26.794 -35.998 -8.513 1.00 32.66 208 GLN A O 1
ATOM 1716 N N . ALA A 1 209 ? 26.595 -37.603 -6.950 1.00 28.22 209 ALA A N 1
ATOM 1717 C CA . ALA A 1 209 ? 27.580 -37.059 -6.030 1.00 28.22 209 ALA A CA 1
ATOM 1718 C C . ALA A 1 209 ? 28.978 -37.096 -6.669 1.00 28.22 209 ALA A C 1
ATOM 1720 O O . ALA A 1 209 ? 29.494 -38.172 -6.963 1.00 28.22 209 ALA A O 1
ATOM 1721 N N . CYS A 1 210 ? 29.595 -35.930 -6.856 1.00 25.64 210 CYS A N 1
ATOM 1722 C CA . CYS A 1 210 ? 31.038 -35.834 -7.040 1.00 25.64 210 CYS A CA 1
ATOM 1723 C C . CYS A 1 210 ? 31.671 -35.652 -5.658 1.00 25.64 210 CYS A C 1
ATOM 1725 O O . CYS A 1 210 ? 31.590 -34.581 -5.058 1.00 25.64 210 CYS A O 1
ATOM 1727 N N . GLU A 1 211 ? 32.259 -36.731 -5.150 1.00 30.95 211 GLU A N 1
ATOM 1728 C CA . GLU A 1 211 ? 33.207 -36.709 -4.042 1.00 30.95 211 GLU A CA 1
ATOM 1729 C C . GLU A 1 211 ? 34.521 -36.034 -4.471 1.00 30.95 211 GLU A C 1
ATOM 1731 O O . GLU A 1 211 ? 34.993 -36.219 -5.592 1.00 30.95 211 GLU A O 1
ATOM 1736 N N . GLY A 1 212 ? 35.136 -35.299 -3.544 1.00 29.22 212 GLY A N 1
ATOM 1737 C CA . GLY A 1 212 ? 36.498 -34.770 -3.651 1.00 29.22 212 GLY A CA 1
ATOM 1738 C C . GLY A 1 212 ? 36.540 -33.301 -3.238 1.00 29.22 212 GLY A C 1
ATOM 1739 O O . GLY A 1 212 ? 35.844 -32.473 -3.802 1.00 29.22 212 GLY A O 1
ATOM 1740 N N . GLY A 1 213 ? 37.301 -32.858 -2.250 1.00 26.12 213 GLY A N 1
ATOM 1741 C CA . GLY A 1 213 ? 38.362 -33.467 -1.465 1.00 26.12 213 GLY A CA 1
ATOM 1742 C C . GLY A 1 213 ? 39.125 -32.284 -0.871 1.00 26.12 213 GLY A C 1
ATOM 1743 O O . GLY A 1 213 ? 39.619 -31.437 -1.609 1.00 26.12 213 GLY A O 1
ATOM 1744 N N . TYR A 1 214 ? 39.142 -32.168 0.455 1.00 27.14 214 TYR A N 1
ATOM 1745 C CA . TYR A 1 214 ? 39.894 -31.131 1.156 1.00 27.14 214 TYR A CA 1
ATOM 1746 C C . TYR A 1 214 ? 41.404 -31.413 1.061 1.00 27.14 214 TYR A C 1
ATOM 1748 O O . TYR A 1 214 ? 41.881 -32.433 1.549 1.00 27.14 214 TYR A O 1
ATOM 1756 N N . SER A 1 215 ? 42.155 -30.462 0.512 1.00 28.38 215 SER A N 1
ATOM 1757 C CA . SER A 1 215 ? 43.579 -30.206 0.781 1.00 28.38 215 SER A CA 1
ATOM 1758 C C . SER A 1 215 ? 43.768 -28.698 0.587 1.00 28.38 215 SER A C 1
ATOM 1760 O O . SER A 1 215 ? 43.327 -28.188 -0.434 1.00 28.38 215 SER A O 1
ATOM 1762 N N . GLY A 1 216 ? 44.318 -27.873 1.468 1.00 25.53 216 GLY A N 1
ATOM 1763 C CA . GLY A 1 216 ? 45.271 -28.067 2.551 1.00 25.53 216 GLY A CA 1
ATOM 1764 C C . GLY A 1 216 ? 46.292 -26.925 2.419 1.00 25.53 216 GLY A C 1
ATOM 1765 O O . GLY A 1 216 ? 46.882 -26.793 1.358 1.00 25.53 216 GLY A O 1
ATOM 1766 N N . PHE A 1 217 ? 46.462 -26.127 3.480 1.00 28.11 217 PHE A N 1
ATOM 1767 C CA . PHE A 1 217 ? 47.614 -25.252 3.774 1.00 28.11 217 PHE A CA 1
ATOM 1768 C C . PHE A 1 217 ? 48.084 -24.224 2.719 1.00 28.11 217 PHE A C 1
ATOM 1770 O O . PHE A 1 217 ? 48.867 -24.550 1.831 1.00 28.11 217 PHE A O 1
ATOM 1777 N N . LEU A 1 218 ? 47.728 -22.948 2.915 1.00 32.69 218 LEU A N 1
ATOM 1778 C CA . LEU A 1 218 ? 48.583 -21.861 3.445 1.00 32.69 218 LEU A CA 1
ATOM 1779 C C . LEU A 1 218 ? 47.764 -20.568 3.573 1.00 32.69 218 LEU A C 1
ATOM 1781 O O . LEU A 1 218 ? 46.895 -20.338 2.704 1.00 32.69 218 LEU A O 1
#

Foldseek 3Di:
DDKDKDFCPVPLVLVVVLLVVVLVVVCVVPVVCVVLCVVVVVVVCSVPVCVFANPDQKTKMWMDDVNHTFWIWIWGDDDPAEIEIDRGDGDPVCPPVCNSVVRVVVVLVSCVVSPHQKYKYKDAPVVVVVVVSCVVVPKDWDPDPDPRPDPRITMIMDGSDDPDDPCCPDPPDPVNVPDDPVVVVVVVVVVVVVVVVVVDDDDDPDDDDDDDDDDDDD

Secondary structure (DSSP, 8-state):
--EEEEESTT-HHHHHHHHHHHHHHHHHH-TTHHHHHHHTTHHHHHHTHHHHH-TTT-EEEEEEETTEEEEEEEEEE-SSSEEEEEEEEE-GGGTTSSHHHHHHHHHHHHHHHHT-SEEEE---TT-HHHHHHHHHTT-EE-S--S--S-TT---EEEE----S-TTTTSTTSTTGGGS-HHHHHHHHHHHHHHHHTTSS-----PPPP---------

Nearest PDB structures (foldseek):
  8iyo-assembly3_C  TM=7.434E-01  e=2.746E-09  Helicobacter pylori 26695
  8iym-assembly2_B  TM=7.648E-01  e=6.899E-09  Helicobacter pylori 26695
  8iym-assembly1_A  TM=7.214E-01  e=8.820E-09  Helicobacter pylori 26695
  8iym-assembly3_C  TM=7.221E-01  e=2.216E-08  Helicobacter pylori 26695
  7rb3-assembly1_A  TM=7.406E-01  e=1.163E-07  Homo sapiens

Mean predicted aligned error: 14.21 Å

Radius of gyration: 20.9 Å; Cα contacts (8 Å, |Δi|>4): 266; chains: 1; bounding box: 68×55×35 Å

Solvent-accessible surface area (backbone atoms only — not comparable to full-atom values): 13087 Å² total; per-residue (Å²): 137,53,77,48,78,45,74,34,86,91,36,58,71,61,53,51,49,53,50,51,52,50,51,52,53,46,34,75,75,36,68,73,44,52,64,53,43,64,75,61,45,52,75,61,49,71,77,39,48,59,81,56,20,26,78,85,70,22,37,39,37,35,31,28,50,74,85,39,87,33,33,36,35,33,32,28,62,74,54,90,44,36,31,31,53,41,73,75,44,62,46,78,93,52,59,95,66,58,54,70,58,54,51,53,53,49,52,52,49,50,39,40,74,72,54,26,38,30,36,32,34,77,43,58,75,89,45,52,72,58,56,53,51,41,46,77,75,59,39,42,80,48,75,77,87,65,92,65,91,55,89,67,58,51,23,31,38,27,83,56,44,81,83,83,59,98,55,74,85,42,100,80,37,86,71,64,82,73,59,58,73,74,57,54,55,57,54,48,59,54,49,54,56,44,50,75,66,65,80,50,85,89,84,76,84,75,83,79,85,79,83,83,78,95,79,81,91,133